Protein AF-A0A6L4Z533-F1 (afdb_monomer)

Sequence (178 aa):
MTKKLLLFIVCVSVFSCGQNTPPQPQMTILSLPTASPTPEINPSTTTKENLVAEINDNLTPKDTMQAFCQADFNGVRTSLDTYQEVIPYVTWDVAVEADAHIVSDFKIVNSMQTEEDANVAVVYTKVGKLFEGKIEDIGATSDIVTYKLVKEAGRWKIYYPQPPAYISLNAAKKLVKK

Foldseek 3Di:
DDDDDDDDDDDDDDDDDDDDDDDDDDDDDDDDDDDDDDDDDDDDPPDPPDPLDPPPLDDDLVRLVVQLLVCLQLVQLQDPVSVVSNVLAAPDDRDHDPKAFAFPDKDFDDWDDDPFKIKIKMKTFTQFMQDPLDTGGPHTDIDIDIWMWGQDPSHIHTYDDPDGRYYHPVNSVVSSVD

Structure (mmCIF, N/CA/C/O backbone):
data_AF-A0A6L4Z533-F1
#
_entry.id   AF-A0A6L4Z533-F1
#
loop_
_atom_site.group_PDB
_atom_site.id
_atom_site.type_symbol
_atom_site.label_atom_id
_atom_site.label_alt_id
_atom_site.label_comp_id
_atom_site.label_asym_id
_atom_site.label_entity_id
_atom_site.label_seq_id
_atom_site.pdbx_PDB_ins_code
_atom_site.Cartn_x
_atom_site.Cartn_y
_atom_site.Cartn_z
_atom_site.occupancy
_atom_site.B_iso_or_equiv
_atom_site.auth_seq_id
_atom_site.auth_comp_id
_atom_site.auth_asym_id
_atom_site.auth_atom_id
_atom_site.pdbx_PDB_model_num
ATOM 1 N N . MET A 1 1 ? -16.468 42.754 -1.813 1.00 45.94 1 MET A N 1
ATOM 2 C CA . MET A 1 1 ? -17.683 42.579 -2.637 1.00 45.94 1 MET A CA 1
ATOM 3 C C . MET A 1 1 ? -18.522 41.474 -2.028 1.00 45.94 1 MET A C 1
ATOM 5 O O . MET A 1 1 ? -18.103 40.329 -1.979 1.00 45.94 1 MET A O 1
ATOM 9 N N . THR A 1 2 ? -19.654 41.868 -1.466 1.00 43.62 2 THR A N 1
ATOM 10 C CA . THR A 1 2 ? -20.589 41.076 -0.668 1.00 43.62 2 THR A CA 1
ATOM 11 C C . THR A 1 2 ? -21.708 40.561 -1.567 1.00 43.62 2 THR A C 1
ATOM 13 O O . THR A 1 2 ? -22.373 41.376 -2.197 1.00 43.62 2 THR A O 1
ATOM 16 N N . LYS A 1 3 ? -21.986 39.253 -1.572 1.00 46.66 3 LYS A N 1
ATOM 17 C CA . LYS A 1 3 ? -23.320 38.724 -1.901 1.00 46.66 3 LYS A CA 1
ATOM 18 C C . LYS A 1 3 ? -23.641 37.533 -0.997 1.00 46.66 3 LYS A C 1
ATOM 20 O O . LYS A 1 3 ? -23.179 36.421 -1.212 1.00 46.66 3 LYS A O 1
ATOM 25 N N . LYS A 1 4 ? -24.433 37.828 0.038 1.00 47.88 4 LYS A N 1
ATOM 26 C CA . LYS A 1 4 ? -25.328 36.890 0.724 1.00 47.88 4 LYS A CA 1
ATOM 27 C C . LYS A 1 4 ? -26.427 36.477 -0.258 1.00 47.88 4 LYS A C 1
ATOM 29 O O . LYS A 1 4 ? -26.956 37.350 -0.944 1.00 47.88 4 LYS A O 1
ATOM 34 N N . LEU A 1 5 ? -26.838 35.212 -0.237 1.00 49.75 5 LEU A N 1
ATOM 35 C CA . LEU A 1 5 ? -28.180 34.826 -0.667 1.00 49.75 5 LEU A CA 1
ATOM 36 C C . LEU A 1 5 ? -28.770 33.835 0.345 1.00 49.75 5 LEU A C 1
ATOM 38 O O . LEU A 1 5 ? -28.262 32.735 0.536 1.00 49.75 5 LEU A O 1
ATOM 42 N N . LEU A 1 6 ? -29.801 34.324 1.032 1.00 46.84 6 LEU A N 1
ATOM 43 C CA . LEU A 1 6 ? -30.788 33.614 1.847 1.00 46.84 6 LEU A CA 1
ATOM 44 C C . LEU A 1 6 ? -31.759 32.864 0.898 1.00 46.84 6 LEU A C 1
ATOM 46 O O . LEU A 1 6 ? -32.079 33.406 -0.154 1.00 46.84 6 LEU A O 1
ATOM 50 N N . LEU A 1 7 ? -32.095 31.586 1.127 1.00 47.16 7 LEU A N 1
ATOM 51 C CA . LEU A 1 7 ? -33.162 31.051 2.008 1.00 47.16 7 LEU A CA 1
ATOM 52 C C . LEU A 1 7 ? -34.470 30.774 1.240 1.00 47.16 7 LEU A C 1
ATOM 54 O O . LEU A 1 7 ? -34.974 31.701 0.635 1.00 47.16 7 LEU A O 1
ATOM 58 N N . PHE A 1 8 ? -35.008 29.546 1.335 1.00 43.59 8 PHE A N 1
ATOM 59 C CA . PHE A 1 8 ? -36.436 29.122 1.338 1.00 43.59 8 PHE A CA 1
ATOM 60 C C . PHE A 1 8 ? -36.427 27.598 1.627 1.00 43.59 8 PHE A C 1
ATOM 62 O O . PHE A 1 8 ? -35.831 26.852 0.860 1.00 43.59 8 PHE A O 1
ATOM 69 N N . ILE A 1 9 ? -36.702 27.089 2.837 1.00 47.56 9 ILE A N 1
ATOM 70 C CA . ILE A 1 9 ? -37.986 26.784 3.520 1.00 47.56 9 ILE A CA 1
ATOM 71 C C . ILE A 1 9 ? -39.045 26.072 2.643 1.00 47.56 9 ILE A C 1
ATOM 73 O O . ILE A 1 9 ? -39.549 26.674 1.703 1.00 47.56 9 ILE A O 1
ATOM 77 N N . VAL A 1 10 ? -39.432 24.838 3.022 1.00 35.88 10 VAL A N 1
ATOM 78 C CA . VAL A 1 10 ? -40.778 24.393 3.499 1.00 35.88 10 VAL A CA 1
ATOM 79 C C . VAL A 1 10 ? -41.012 22.884 3.248 1.00 35.88 10 VAL A C 1
ATOM 81 O O . VAL A 1 10 ? -40.840 22.395 2.141 1.00 35.88 10 VAL A O 1
ATOM 84 N N . CYS A 1 11 ? -41.423 22.216 4.340 1.00 42.03 11 CYS A N 1
ATOM 85 C CA . CYS A 1 11 ? -42.233 21.000 4.568 1.00 42.03 11 CYS A CA 1
ATOM 86 C C . CYS A 1 11 ? -42.587 20.038 3.418 1.00 42.03 11 CYS A C 1
ATOM 88 O O . CYS A 1 11 ? -43.021 20.490 2.373 1.00 42.03 11 CYS A O 1
ATOM 90 N N . VAL A 1 12 ? -42.661 18.728 3.725 1.00 46.00 12 VAL A N 1
ATOM 91 C CA . VAL A 1 12 ? -43.930 17.996 4.001 1.00 46.00 12 VAL A CA 1
ATOM 92 C C . VAL A 1 12 ? -43.637 16.726 4.820 1.00 46.00 12 VAL A C 1
ATOM 94 O O . VAL A 1 12 ? -42.736 15.951 4.515 1.00 46.00 12 VAL A O 1
ATOM 97 N N . SER A 1 13 ? -44.424 16.545 5.877 1.00 51.19 13 SER A N 1
ATOM 98 C CA . SER A 1 13 ? -44.492 15.409 6.797 1.00 51.19 13 SER A CA 1
ATOM 99 C C . SER A 1 13 ? -45.223 14.212 6.182 1.00 51.19 13 SER A C 1
ATOM 101 O O . SER A 1 13 ? -46.260 14.421 5.559 1.00 51.19 13 SER A O 1
ATOM 103 N N . VAL A 1 14 ? -44.836 12.972 6.506 1.00 52.84 14 VAL A N 1
ATOM 104 C CA . VAL A 1 14 ? -45.830 11.890 6.632 1.00 52.84 14 VAL A CA 1
ATOM 105 C C . VAL A 1 14 ? -45.441 10.907 7.735 1.00 52.84 14 VAL A C 1
ATOM 107 O O . VAL A 1 14 ? -44.428 10.217 7.669 1.00 52.84 14 VAL A O 1
ATOM 110 N N . PHE A 1 15 ? -46.289 10.880 8.760 1.00 43.59 15 PHE A N 1
ATOM 111 C CA . PHE A 1 15 ? -46.469 9.786 9.705 1.00 43.59 15 PHE A CA 1
ATOM 112 C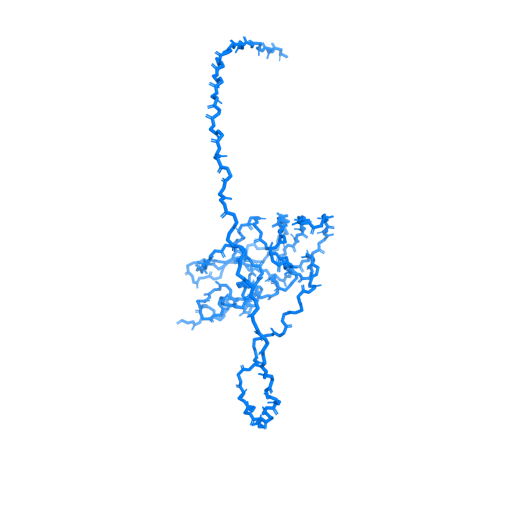 C . PHE A 1 15 ? -46.764 8.487 8.944 1.00 43.59 15 PHE A C 1
ATOM 114 O O . PHE A 1 15 ? -47.627 8.487 8.069 1.00 43.59 15 PHE A O 1
ATOM 121 N N . SER A 1 16 ? -46.158 7.371 9.349 1.00 46.88 16 SER A N 1
ATOM 122 C CA . SER A 1 16 ? -46.744 6.057 9.089 1.00 46.88 16 SER A CA 1
ATOM 123 C C . SER A 1 16 ? -46.848 5.280 10.394 1.00 46.88 16 SER A C 1
ATOM 125 O O . SER A 1 16 ? -45.867 5.081 11.110 1.00 46.88 16 SER A O 1
ATOM 127 N N . CYS A 1 17 ? -48.088 4.930 10.721 1.00 39.47 17 CYS A N 1
ATOM 128 C CA . CYS A 1 17 ? -48.479 4.136 11.870 1.00 39.47 17 CYS A CA 1
ATOM 129 C C . CYS A 1 17 ? -48.113 2.662 11.664 1.00 39.47 17 CYS A C 1
ATOM 131 O O . CYS A 1 17 ? -48.399 2.094 10.618 1.00 39.47 17 CYS A O 1
ATOM 133 N N . GLY A 1 18 ? -47.575 2.061 12.725 1.00 43.50 18 GLY A N 1
ATOM 134 C CA . GLY A 1 18 ? -48.072 0.829 13.338 1.00 43.50 18 GLY A CA 1
ATOM 135 C C . GLY A 1 18 ? -48.238 -0.423 12.480 1.00 43.50 18 GLY A C 1
ATOM 136 O O . GLY A 1 18 ? -49.183 -0.526 11.708 1.00 43.50 18 GLY A O 1
ATOM 137 N N . GLN A 1 19 ? -47.478 -1.463 12.829 1.00 49.28 19 GLN A N 1
ATOM 138 C CA . GLN A 1 19 ? -48.034 -2.813 12.925 1.00 49.28 19 GLN A CA 1
ATOM 139 C C . GLN A 1 19 ? -47.559 -3.479 14.222 1.00 49.28 19 GLN A C 1
ATOM 141 O O . GLN A 1 19 ? -46.388 -3.800 14.397 1.00 49.28 19 GLN A O 1
ATOM 146 N N . ASN A 1 20 ? -48.510 -3.634 15.145 1.00 51.41 20 ASN A N 1
ATOM 147 C CA . ASN A 1 20 ? -48.422 -4.507 16.307 1.00 51.41 20 ASN A CA 1
ATOM 148 C C . ASN A 1 20 ? -48.426 -5.960 15.820 1.00 51.41 20 ASN A C 1
ATOM 150 O O . ASN A 1 20 ? -49.433 -6.425 15.287 1.00 51.41 20 ASN A O 1
ATOM 154 N N . THR A 1 21 ? -47.331 -6.685 16.018 1.00 64.94 21 THR A N 1
ATOM 155 C CA . THR A 1 21 ? -47.308 -8.144 15.875 1.00 64.94 21 THR A CA 1
ATOM 156 C C . THR A 1 21 ? -47.854 -8.813 17.143 1.00 64.94 21 THR A C 1
ATOM 158 O O . THR A 1 21 ? -47.431 -8.449 18.243 1.00 64.94 21 THR A O 1
ATOM 161 N N . PRO A 1 22 ? -48.772 -9.789 17.028 1.00 67.81 22 PRO A N 1
ATOM 162 C CA . PRO A 1 22 ? -49.276 -10.552 18.167 1.00 67.81 22 PRO A CA 1
ATOM 163 C C . PRO A 1 22 ? -48.202 -11.508 18.726 1.00 67.81 22 PRO A C 1
ATOM 165 O O . PRO A 1 22 ? -47.407 -12.050 17.953 1.00 67.81 22 PRO A O 1
ATOM 168 N N . PRO A 1 23 ? -48.169 -11.757 20.049 1.00 65.31 23 PRO A N 1
ATOM 169 C CA . PRO A 1 23 ? -47.245 -12.716 20.648 1.00 65.31 23 PRO A CA 1
ATOM 170 C C . PRO A 1 23 ? -47.617 -14.155 20.258 1.00 65.31 23 PRO A C 1
ATOM 172 O O . PRO A 1 23 ? -48.766 -14.575 20.401 1.00 65.31 23 PRO A O 1
ATOM 175 N N . GLN A 1 24 ? -46.634 -14.919 19.774 1.00 66.69 24 GLN A N 1
ATOM 176 C CA . GLN A 1 24 ? -46.783 -16.353 19.527 1.00 66.69 24 GLN A CA 1
ATOM 177 C C . GLN A 1 24 ? -46.848 -17.146 20.846 1.00 66.69 24 GLN A C 1
ATOM 179 O O . GLN A 1 24 ? -46.131 -16.819 21.795 1.00 66.69 24 GLN A O 1
ATOM 184 N N . PRO A 1 25 ? -47.657 -18.219 20.910 1.00 67.56 25 PRO A N 1
ATOM 185 C CA . PRO A 1 25 ? -47.695 -19.119 22.055 1.00 67.56 25 PRO A CA 1
ATOM 186 C C . PRO A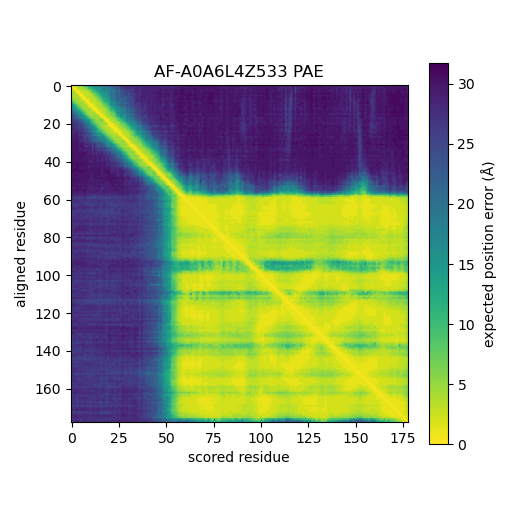 1 25 ? -46.407 -19.949 22.154 1.00 67.56 25 PRO A C 1
ATOM 188 O O . PRO A 1 25 ? -45.995 -20.612 21.203 1.00 67.56 25 PRO A O 1
ATOM 191 N N . GLN A 1 26 ? -45.791 -19.930 23.336 1.00 57.50 26 GLN A N 1
ATOM 192 C CA . GLN A 1 26 ? -44.684 -20.810 23.698 1.00 57.50 26 GLN A CA 1
ATOM 193 C C . GLN A 1 26 ? -45.213 -22.234 23.903 1.00 57.50 26 GLN A C 1
ATOM 195 O O . GLN A 1 26 ? -46.036 -22.471 24.787 1.00 57.50 26 GLN A O 1
ATOM 200 N N . MET A 1 27 ? -44.729 -23.188 23.106 1.00 61.81 27 MET A N 1
ATOM 201 C CA . MET A 1 27 ? -44.886 -24.608 23.409 1.00 61.81 27 MET A CA 1
ATOM 202 C C . MET A 1 27 ? -43.689 -25.084 24.228 1.00 61.81 27 MET A C 1
ATOM 204 O O . MET A 1 27 ? -42.590 -25.285 23.717 1.00 61.81 27 MET A O 1
ATOM 208 N N . THR A 1 28 ? -43.936 -25.254 25.522 1.00 52.97 28 THR A N 1
ATOM 209 C CA . THR A 1 28 ? -43.086 -25.983 26.459 1.00 52.97 28 THR A CA 1
ATOM 210 C C . THR A 1 28 ? -43.073 -27.460 26.071 1.00 52.97 28 THR A C 1
ATOM 212 O O . THR A 1 28 ? -44.112 -28.115 26.129 1.00 52.97 28 THR A O 1
ATOM 215 N N . ILE A 1 29 ? -41.907 -28.002 25.718 1.00 62.41 29 ILE A N 1
ATOM 216 C CA . ILE A 1 29 ? -41.692 -29.452 25.654 1.00 62.41 29 ILE A CA 1
ATOM 217 C C . ILE A 1 29 ? -40.714 -29.818 26.769 1.00 62.41 29 ILE A C 1
ATOM 219 O O . ILE A 1 29 ? -39.579 -29.345 26.809 1.00 62.41 29 ILE A O 1
ATOM 223 N N . LEU A 1 30 ? -41.206 -30.625 27.707 1.00 47.06 30 LEU A N 1
ATOM 224 C CA . LEU A 1 30 ? -40.462 -31.184 28.828 1.00 47.06 30 LEU A CA 1
ATOM 225 C C . LEU A 1 30 ? -39.643 -32.404 28.358 1.00 47.06 30 LEU A C 1
ATOM 227 O O . LEU A 1 30 ? -40.213 -33.361 27.849 1.00 47.06 30 LEU A O 1
ATOM 231 N N . SER A 1 31 ? -38.331 -32.335 28.608 1.00 45.66 31 SER A N 1
ATOM 232 C CA . SER A 1 31 ? -37.439 -33.388 29.140 1.00 45.66 31 SER A CA 1
ATOM 233 C C . SER A 1 31 ? -37.282 -34.747 28.427 1.00 45.66 31 SER A C 1
ATOM 235 O O . SER A 1 31 ? -38.229 -35.510 28.310 1.00 45.66 31 SER A O 1
ATOM 237 N N . LEU A 1 32 ? -36.024 -35.159 28.195 1.00 46.59 32 LEU A N 1
ATOM 238 C CA . LEU A 1 32 ? -35.341 -36.209 28.985 1.00 46.59 32 LEU A CA 1
ATOM 239 C C . LEU A 1 32 ? -33.815 -36.223 28.688 1.00 46.59 32 LEU A C 1
ATOM 241 O O . LEU A 1 32 ? -33.411 -35.817 27.599 1.00 46.59 32 LEU A O 1
ATOM 245 N N . PRO A 1 33 ? -32.959 -36.664 29.633 1.00 59.72 33 PRO A N 1
ATOM 246 C CA . PRO A 1 33 ? -31.507 -36.717 29.467 1.00 59.72 33 PRO A CA 1
ATOM 247 C C . PRO A 1 33 ? -31.087 -38.030 28.789 1.00 59.72 33 PRO A C 1
ATOM 249 O O . PRO A 1 33 ? -31.853 -38.994 28.826 1.00 59.72 33 PRO A O 1
ATOM 252 N N . THR A 1 34 ? -29.855 -38.106 28.264 1.00 43.47 34 THR A N 1
ATOM 253 C CA . THR A 1 34 ? -28.866 -39.182 28.539 1.00 43.47 34 THR A CA 1
ATOM 254 C C . THR A 1 34 ? -27.809 -39.315 27.427 1.00 43.47 34 THR A C 1
ATOM 256 O O . THR A 1 34 ? -28.126 -39.279 26.243 1.00 43.47 34 THR A O 1
ATOM 259 N N . ALA A 1 35 ? -26.577 -39.570 27.888 1.00 48.97 35 ALA A N 1
ATOM 260 C CA . ALA A 1 35 ? -25.403 -40.142 27.217 1.00 48.97 35 ALA A CA 1
ATOM 261 C C . ALA A 1 35 ? -24.437 -39.206 26.465 1.00 48.97 35 ALA A C 1
ATOM 263 O O . ALA A 1 35 ? -24.506 -39.034 25.252 1.00 48.97 35 ALA A O 1
ATOM 264 N N . SER A 1 36 ? -23.412 -38.758 27.202 1.00 51.41 36 SER A N 1
ATOM 265 C CA . SER A 1 36 ? -22.038 -38.690 26.683 1.00 51.41 36 SER A CA 1
ATOM 266 C C . SER A 1 36 ? -21.507 -40.095 26.384 1.00 51.41 36 SER A C 1
ATOM 268 O O . SER A 1 36 ? -21.678 -40.997 27.209 1.00 51.41 36 SER A O 1
ATOM 270 N N . PRO A 1 37 ? -20.737 -40.239 25.298 1.00 57.16 37 PRO A N 1
ATOM 271 C CA . PRO A 1 37 ? -19.490 -40.989 25.363 1.00 57.16 37 PRO A CA 1
ATOM 272 C C . PRO A 1 37 ? -18.298 -40.168 24.837 1.00 57.16 37 PRO A C 1
ATOM 274 O O . PRO A 1 37 ? -18.316 -39.645 23.731 1.00 57.16 37 PRO A O 1
ATOM 277 N N . THR A 1 38 ? -17.301 -40.066 25.719 1.00 58.09 38 THR A N 1
ATOM 278 C CA . THR A 1 38 ? -15.834 -40.142 25.560 1.00 58.09 38 THR A CA 1
ATOM 279 C C . THR A 1 38 ? -15.139 -39.602 24.289 1.00 58.09 38 THR A C 1
ATOM 281 O O . THR A 1 38 ? -15.515 -39.955 23.176 1.00 58.09 38 THR A O 1
ATOM 284 N N . PRO A 1 39 ? -14.028 -38.845 24.447 1.00 49.84 39 PRO A N 1
ATOM 285 C CA . PRO A 1 39 ? -13.221 -38.328 23.344 1.00 49.84 39 PRO A CA 1
ATOM 286 C C . PRO A 1 39 ? -12.421 -39.439 22.655 1.00 49.84 39 PRO A C 1
ATOM 288 O O . PRO A 1 39 ? -11.623 -40.134 23.287 1.00 49.84 39 PRO A O 1
ATOM 291 N N . GLU A 1 40 ? -12.590 -39.562 21.343 1.00 47.16 40 GLU A N 1
ATOM 292 C CA . GLU A 1 40 ? -11.714 -40.361 20.494 1.00 47.16 40 GLU A CA 1
ATOM 293 C C . GLU A 1 40 ? -10.515 -39.500 20.074 1.00 47.16 40 GLU A C 1
ATOM 295 O O . GLU A 1 40 ? -10.620 -38.564 19.283 1.00 47.16 40 GLU A O 1
ATOM 300 N N . ILE A 1 41 ? -9.363 -39.797 20.673 1.00 55.84 41 ILE A N 1
ATOM 301 C CA . ILE A 1 41 ? -8.059 -39.291 20.254 1.00 55.84 41 ILE A CA 1
ATOM 302 C C . ILE A 1 41 ? -7.666 -40.103 19.023 1.00 55.84 41 ILE A C 1
ATOM 304 O O . ILE A 1 41 ? -7.390 -41.294 19.155 1.00 55.84 41 ILE A O 1
ATOM 308 N N . ASN A 1 42 ? -7.592 -39.468 17.853 1.00 48.88 42 ASN A N 1
ATOM 309 C CA . ASN A 1 42 ? -6.869 -40.027 16.715 1.00 48.88 42 ASN A CA 1
ATOM 310 C C . ASN A 1 42 ? -5.711 -39.109 16.285 1.00 48.88 42 ASN A C 1
ATOM 312 O O . ASN A 1 42 ? -5.846 -37.882 16.307 1.00 48.88 42 ASN A O 1
ATOM 316 N N . PRO A 1 43 ? -4.546 -39.697 15.958 1.00 49.00 43 PRO A N 1
ATOM 317 C CA . PRO A 1 43 ? -3.280 -38.994 15.856 1.00 49.00 43 PRO A CA 1
ATOM 318 C C . PRO A 1 43 ? -3.089 -38.298 14.504 1.00 49.00 43 PRO A C 1
ATOM 320 O O . PRO A 1 43 ? -3.314 -38.873 13.445 1.00 49.00 43 PRO A O 1
ATOM 323 N N . SER A 1 44 ? -2.560 -37.078 14.586 1.00 44.66 44 SER A N 1
ATOM 324 C CA . SER A 1 44 ? -1.520 -36.520 13.716 1.00 44.66 44 SER A CA 1
ATOM 325 C C . SER A 1 44 ? -1.599 -36.883 12.226 1.00 44.66 44 SER A C 1
ATOM 327 O O . SER A 1 44 ? -0.964 -37.825 11.753 1.00 44.66 44 SER A O 1
ATOM 329 N N . THR A 1 45 ? -2.294 -36.049 11.455 1.00 38.84 45 THR A N 1
ATOM 330 C CA . THR A 1 45 ? -1.953 -35.836 10.044 1.00 38.84 45 THR A CA 1
ATOM 331 C C . THR A 1 45 ? -1.353 -34.440 9.930 1.00 38.84 45 THR A C 1
ATOM 333 O O . THR A 1 45 ? -2.050 -33.453 9.713 1.00 38.84 45 THR A O 1
ATOM 336 N N . THR A 1 46 ? -0.040 -34.343 10.155 1.00 47.31 46 THR A N 1
ATOM 337 C CA . THR A 1 46 ? 0.752 -33.147 9.845 1.00 47.31 46 THR A CA 1
ATOM 338 C C . THR A 1 46 ? 0.829 -33.009 8.327 1.00 47.31 46 THR A C 1
ATOM 340 O O . THR A 1 46 ? 1.801 -33.419 7.691 1.00 47.31 46 THR A O 1
ATOM 343 N N . THR A 1 47 ? -0.227 -32.455 7.738 1.00 43.88 47 THR A N 1
ATOM 344 C CA . THR A 1 47 ? -0.227 -31.969 6.361 1.00 43.88 47 THR A CA 1
ATOM 345 C C . THR A 1 47 ? 0.519 -30.640 6.340 1.00 43.88 47 THR A C 1
ATOM 347 O O . THR A 1 47 ? 0.168 -29.691 7.039 1.00 43.88 47 THR A O 1
ATOM 350 N N . LYS A 1 48 ? 1.596 -30.588 5.555 1.00 47.97 48 LYS A N 1
ATOM 351 C CA . LYS A 1 48 ? 2.388 -29.388 5.265 1.00 47.97 48 LYS A CA 1
ATOM 352 C C . LYS A 1 48 ? 1.602 -28.412 4.370 1.00 47.97 48 LYS A C 1
ATOM 354 O O . LYS A 1 48 ? 2.006 -28.164 3.244 1.00 47.97 48 LYS A O 1
ATOM 359 N N . GLU A 1 49 ? 0.505 -27.862 4.879 1.00 45.03 49 GLU A N 1
ATOM 360 C CA . GLU A 1 49 ? -0.301 -26.805 4.243 1.00 45.03 49 GLU A CA 1
ATOM 361 C C . GLU A 1 49 ? -0.791 -25.810 5.305 1.00 45.03 49 GLU A C 1
ATOM 363 O O . GLU A 1 49 ? -1.980 -25.583 5.480 1.00 45.03 49 GLU A O 1
ATOM 368 N N . ASN A 1 50 ? 0.134 -25.234 6.073 1.00 43.62 50 ASN A N 1
ATOM 369 C CA . ASN A 1 50 ? -0.200 -24.155 7.006 1.00 43.62 50 ASN A CA 1
ATOM 370 C C . ASN A 1 50 ? 0.874 -23.061 6.970 1.00 43.62 50 ASN A C 1
ATOM 372 O O . ASN A 1 50 ? 1.541 -22.755 7.953 1.00 43.62 50 ASN A O 1
ATOM 376 N N . LEU A 1 51 ? 1.088 -22.531 5.764 1.00 43.75 51 LEU A N 1
ATOM 377 C CA . LEU A 1 51 ? 1.941 -21.372 5.485 1.00 43.75 51 LEU A CA 1
ATOM 378 C C . LEU A 1 51 ? 1.114 -20.160 5.034 1.00 43.75 51 LEU A C 1
ATOM 380 O O . LEU A 1 51 ? 1.645 -19.242 4.419 1.00 43.75 51 LEU A O 1
ATOM 384 N N . VAL A 1 52 ? -0.180 -20.136 5.354 1.00 47.28 52 VAL A N 1
ATOM 385 C CA . VAL A 1 52 ? -0.940 -18.886 5.380 1.00 47.28 52 VAL A CA 1
ATOM 386 C C . VAL A 1 52 ? -0.898 -18.445 6.830 1.00 47.28 52 VAL A C 1
ATOM 388 O O . VAL A 1 52 ? -1.395 -19.154 7.699 1.00 47.28 52 VAL A O 1
ATOM 391 N N . ALA A 1 53 ? -0.157 -17.365 7.071 1.00 47.97 53 ALA A N 1
ATOM 392 C CA . ALA A 1 53 ? 0.195 -16.839 8.377 1.00 47.97 53 ALA A CA 1
ATOM 393 C C . ALA A 1 53 ? -0.931 -17.008 9.405 1.00 47.97 53 ALA A C 1
ATOM 395 O O . ALA A 1 53 ? -2.091 -16.716 9.126 1.00 47.97 53 ALA A O 1
ATOM 396 N N . GLU A 1 54 ? -0.563 -17.429 10.609 1.00 49.16 54 GLU A N 1
ATOM 397 C CA . GLU A 1 54 ? -1.331 -17.181 11.821 1.00 49.16 54 GLU A CA 1
ATOM 398 C C . GLU A 1 54 ? -1.465 -15.651 11.933 1.00 49.16 54 GLU A C 1
ATOM 400 O O . GLU A 1 54 ? -0.597 -14.959 12.467 1.00 49.16 54 GLU A O 1
ATOM 405 N N . ILE A 1 55 ? -2.466 -15.085 11.250 1.00 58.22 55 ILE A N 1
ATOM 406 C CA . ILE A 1 55 ? -2.731 -13.652 11.256 1.00 58.22 55 ILE A CA 1
ATOM 407 C C . ILE A 1 55 ? -3.127 -13.370 12.691 1.00 58.22 55 ILE A C 1
ATOM 409 O O . ILE A 1 55 ? -4.220 -13.739 13.104 1.00 58.22 55 ILE A O 1
ATOM 413 N N . ASN A 1 56 ? -2.209 -12.787 13.460 1.00 58.44 56 ASN A N 1
ATOM 414 C CA . ASN A 1 56 ? -2.486 -12.309 14.804 1.00 58.44 56 ASN A CA 1
ATOM 415 C C . ASN A 1 56 ? -3.803 -11.527 14.756 1.00 58.44 56 ASN A C 1
ATOM 417 O O . ASN A 1 56 ? -3.834 -10.410 14.242 1.00 58.44 56 ASN A O 1
ATOM 421 N N . ASP A 1 57 ? -4.879 -12.087 15.312 1.00 65.94 57 ASP A N 1
ATOM 422 C CA . ASP A 1 57 ? -6.221 -11.484 15.299 1.00 65.94 57 ASP A CA 1
ATOM 423 C C . ASP A 1 57 ? -6.282 -10.142 16.067 1.00 65.94 57 ASP A C 1
ATOM 425 O O . ASP A 1 57 ? -7.322 -9.496 16.144 1.00 65.94 57 ASP A O 1
ATOM 429 N N . ASN A 1 58 ? -5.141 -9.692 16.597 1.00 80.19 58 ASN A N 1
ATOM 430 C CA . ASN A 1 58 ? -4.953 -8.498 17.406 1.00 80.19 58 ASN A CA 1
ATOM 431 C C . ASN A 1 58 ? -3.984 -7.477 16.782 1.00 80.19 58 ASN A C 1
ATOM 433 O O . ASN A 1 58 ? -3.333 -6.734 17.518 1.00 80.19 58 ASN A O 1
ATOM 437 N N . LEU A 1 59 ? -3.843 -7.421 15.451 1.00 90.38 59 LEU A N 1
ATOM 438 C CA . LEU A 1 59 ? -3.085 -6.327 14.829 1.00 90.38 59 LEU A CA 1
ATOM 439 C C . LEU A 1 59 ? -3.693 -4.971 15.202 1.00 90.38 59 LEU A C 1
ATOM 441 O O . LEU A 1 59 ? -4.910 -4.816 15.267 1.00 90.38 59 LEU A O 1
ATOM 445 N N . THR A 1 60 ? -2.851 -3.961 15.420 1.00 94.81 60 THR A N 1
ATOM 446 C CA . THR A 1 60 ? -3.323 -2.574 15.522 1.00 94.81 60 THR A CA 1
ATOM 447 C C . THR A 1 60 ? -3.629 -2.015 14.121 1.00 94.81 60 THR A C 1
ATOM 449 O O . THR A 1 60 ? -3.169 -2.582 13.121 1.00 94.81 60 THR A O 1
ATOM 452 N N . PRO A 1 61 ? -4.351 -0.882 13.985 1.00 96.25 61 PRO A N 1
ATOM 453 C CA . PRO A 1 61 ? -4.517 -0.211 12.691 1.00 96.25 61 PRO A CA 1
ATOM 454 C C . PRO A 1 61 ? -3.181 0.086 12.002 1.00 96.25 61 PRO A C 1
ATOM 456 O O . PRO A 1 61 ? -3.036 -0.087 10.792 1.00 96.25 61 PRO A O 1
ATOM 459 N N . LYS A 1 62 ? -2.178 0.494 12.789 1.00 96.38 62 LYS A N 1
ATOM 460 C CA . LYS A 1 62 ? -0.828 0.767 12.300 1.00 96.38 62 LYS A CA 1
ATOM 461 C C . LYS A 1 62 ? -0.164 -0.498 11.759 1.00 96.38 62 LYS A C 1
ATOM 463 O O . LYS A 1 62 ? 0.385 -0.455 10.664 1.00 96.38 62 LYS A O 1
ATOM 468 N N . ASP A 1 63 ? -0.229 -1.607 12.491 1.00 96.00 63 ASP A N 1
ATOM 469 C CA . ASP A 1 63 ? 0.405 -2.862 12.065 1.00 96.00 63 ASP A CA 1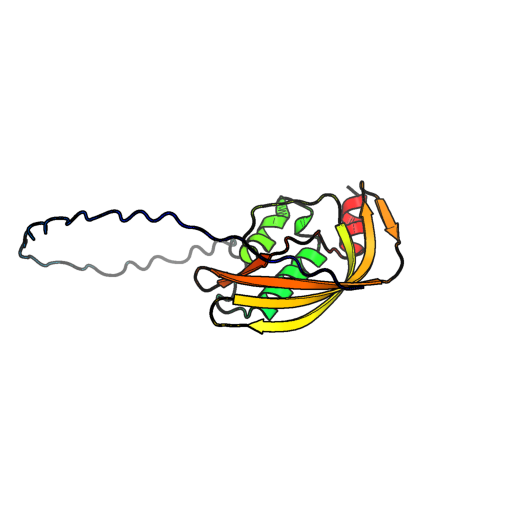
ATOM 470 C C . ASP A 1 63 ? -0.290 -3.453 10.836 1.00 96.00 63 ASP A C 1
ATOM 472 O O . ASP A 1 63 ? 0.372 -3.932 9.919 1.00 96.00 63 ASP A O 1
ATOM 476 N N . THR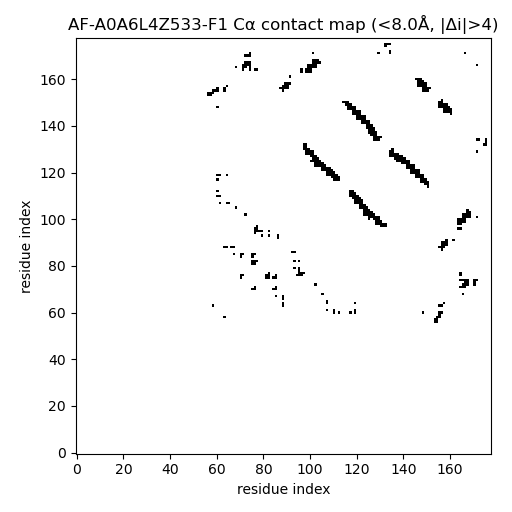 A 1 64 ? -1.618 -3.333 10.773 1.00 96.31 64 THR A N 1
ATOM 477 C CA . THR A 1 64 ? -2.425 -3.710 9.603 1.00 96.31 64 THR A CA 1
ATOM 478 C C . THR A 1 64 ? -1.981 -2.932 8.367 1.00 96.31 64 THR A C 1
ATOM 480 O O . THR A 1 64 ? -1.689 -3.520 7.327 1.00 96.31 64 THR A O 1
ATOM 483 N N . MET A 1 65 ? -1.863 -1.605 8.485 1.00 97.44 65 MET A N 1
ATOM 484 C CA . MET A 1 65 ? -1.387 -0.764 7.387 1.00 97.44 65 MET A CA 1
ATOM 485 C C . MET A 1 65 ? 0.065 -1.079 7.006 1.00 97.44 65 MET A C 1
ATOM 487 O O . MET A 1 65 ? 0.403 -1.082 5.824 1.00 97.44 65 MET A O 1
ATOM 491 N N . GLN A 1 66 ? 0.926 -1.372 7.985 1.00 97.69 66 GLN A N 1
ATOM 492 C CA . GLN A 1 66 ? 2.323 -1.736 7.738 1.00 97.69 66 GLN A CA 1
ATOM 493 C C . GLN A 1 66 ? 2.412 -3.034 6.933 1.00 97.69 66 GLN A C 1
ATOM 495 O O . GLN A 1 66 ? 3.158 -3.089 5.956 1.00 97.69 66 GLN A O 1
ATOM 500 N N . ALA A 1 67 ? 1.640 -4.052 7.320 1.00 96.88 67 ALA A N 1
ATOM 501 C CA . ALA A 1 67 ? 1.584 -5.331 6.625 1.00 96.88 67 ALA A CA 1
ATOM 502 C C . ALA A 1 67 ? 1.059 -5.169 5.192 1.00 96.88 67 ALA A C 1
ATOM 504 O O . ALA A 1 67 ? 1.687 -5.661 4.254 1.00 96.88 67 ALA A O 1
ATOM 505 N N . PHE A 1 68 ? -0.020 -4.401 5.008 1.00 96.81 68 PHE A N 1
ATOM 506 C CA . PHE A 1 68 ? -0.553 -4.080 3.685 1.00 96.81 68 PHE A CA 1
ATOM 507 C C . PHE A 1 68 ? 0.481 -3.372 2.800 1.00 96.81 68 PHE A C 1
ATOM 509 O O . PHE A 1 68 ? 0.761 -3.832 1.696 1.00 96.81 68 PHE A O 1
ATOM 516 N N . CYS A 1 69 ? 1.087 -2.284 3.288 1.00 97.25 69 CYS A N 1
ATOM 517 C CA . CYS A 1 69 ? 2.069 -1.522 2.514 1.00 97.25 69 CYS A CA 1
ATOM 518 C C . CYS A 1 69 ? 3.294 -2.371 2.169 1.00 97.25 69 CYS A C 1
ATOM 520 O O . CYS A 1 69 ? 3.840 -2.248 1.079 1.00 97.25 69 CYS A O 1
ATOM 522 N N . GLN A 1 70 ? 3.719 -3.253 3.076 1.00 97.88 70 GLN A N 1
ATOM 523 C CA . GLN A 1 70 ? 4.840 -4.151 2.830 1.00 97.88 70 GLN A CA 1
ATOM 524 C C . GLN A 1 70 ? 4.523 -5.184 1.743 1.00 97.88 70 GLN A C 1
ATOM 526 O O . GLN A 1 70 ? 5.377 -5.450 0.895 1.00 97.88 70 GLN A O 1
ATOM 531 N N . ALA A 1 71 ? 3.317 -5.758 1.759 1.00 96.31 71 ALA A N 1
ATOM 532 C CA . ALA A 1 71 ? 2.855 -6.667 0.716 1.00 96.31 71 ALA A CA 1
ATOM 533 C C . ALA A 1 71 ? 2.765 -5.942 -0.638 1.00 96.31 71 ALA A C 1
ATOM 535 O O . ALA A 1 71 ? 3.318 -6.413 -1.635 1.00 96.31 71 ALA A O 1
ATOM 536 N N . ASP A 1 72 ? 2.162 -4.753 -0.669 1.00 95.56 72 ASP A N 1
ATOM 537 C CA . ASP A 1 72 ? 2.046 -3.954 -1.891 1.00 95.56 72 ASP A CA 1
ATOM 538 C C . ASP A 1 72 ? 3.425 -3.562 -2.448 1.00 95.56 72 ASP A C 1
ATOM 540 O O . ASP A 1 72 ? 3.714 -3.804 -3.618 1.00 95.56 72 ASP A O 1
ATOM 544 N N . PHE A 1 73 ? 4.352 -3.128 -1.586 1.00 97.25 73 PHE A N 1
ATOM 545 C CA . PHE A 1 73 ? 5.743 -2.817 -1.944 1.00 97.25 73 PHE A CA 1
ATOM 546 C C . PHE A 1 73 ? 6.477 -3.995 -2.605 1.00 97.25 73 PHE A C 1
ATOM 548 O O . PHE A 1 73 ? 7.332 -3.813 -3.484 1.00 97.25 73 PHE A O 1
ATOM 555 N N . ASN A 1 74 ? 6.125 -5.221 -2.216 1.00 96.56 74 ASN A N 1
ATOM 556 C CA . ASN A 1 74 ? 6.665 -6.451 -2.790 1.00 96.56 74 ASN A CA 1
ATOM 557 C C . ASN A 1 74 ? 6.007 -6.842 -4.128 1.00 96.56 74 ASN A C 1
ATOM 559 O O . ASN A 1 74 ? 6.458 -7.793 -4.769 1.00 96.56 74 ASN A O 1
ATOM 563 N N . GLY A 1 75 ? 5.004 -6.088 -4.582 1.00 94.31 75 GLY A N 1
ATOM 564 C CA . GLY A 1 75 ? 4.288 -6.293 -5.839 1.00 94.31 75 GLY A CA 1
ATOM 565 C C . GLY A 1 75 ? 3.120 -7.269 -5.739 1.00 94.31 75 GLY A C 1
ATOM 566 O O . GLY A 1 75 ? 2.623 -7.716 -6.769 1.00 94.31 75 GLY A O 1
ATOM 567 N N . VAL A 1 76 ? 2.664 -7.610 -4.534 1.00 93.50 76 VAL A N 1
ATOM 568 C CA . VAL A 1 76 ? 1.635 -8.638 -4.307 1.00 93.50 76 VAL A CA 1
ATOM 569 C C . VAL A 1 76 ? 0.320 -8.338 -5.040 1.00 93.50 76 VAL A C 1
ATOM 571 O O . VAL A 1 76 ? -0.318 -9.256 -5.553 1.00 93.50 76 VAL A O 1
ATOM 574 N N . ARG A 1 77 ? -0.061 -7.060 -5.170 1.00 92.38 77 ARG A N 1
ATOM 575 C CA . ARG A 1 77 ? -1.288 -6.631 -5.870 1.00 92.38 77 ARG A CA 1
ATOM 576 C C . ARG A 1 77 ? -1.202 -6.645 -7.401 1.00 92.38 77 ARG A C 1
ATOM 578 O O . ARG A 1 77 ? -2.207 -6.408 -8.063 1.00 92.38 77 ARG A O 1
ATOM 585 N N . THR A 1 78 ? -0.033 -6.941 -7.971 1.00 90.25 78 THR A N 1
ATOM 586 C CA . THR A 1 78 ? 0.197 -6.915 -9.432 1.00 90.25 78 THR A CA 1
ATOM 587 C C . THR A 1 78 ? -0.073 -8.256 -10.126 1.00 90.25 78 THR A C 1
ATOM 589 O O . THR A 1 78 ? 0.064 -8.365 -11.342 1.00 90.25 78 THR A O 1
ATOM 592 N N . SER A 1 79 ? -0.464 -9.292 -9.375 1.00 87.38 79 SER A N 1
ATOM 593 C CA . SER A 1 79 ? -0.828 -10.611 -9.906 1.00 87.38 79 SER A CA 1
ATOM 594 C C . SER A 1 79 ? -2.011 -11.194 -9.141 1.00 87.38 79 SER A C 1
ATOM 596 O O . SER A 1 79 ? -2.065 -11.084 -7.917 1.00 87.38 79 SER A O 1
ATOM 598 N N . LEU A 1 80 ? -2.924 -11.870 -9.848 1.00 87.25 80 LEU A N 1
ATOM 599 C CA . LEU A 1 80 ? -4.040 -12.594 -9.225 1.00 87.25 80 LEU A CA 1
ATOM 600 C C . LEU A 1 80 ? -3.549 -13.690 -8.271 1.00 87.25 80 LEU A C 1
ATOM 602 O O . LEU A 1 80 ? -4.141 -13.883 -7.213 1.00 87.25 80 LEU A O 1
ATOM 606 N N . ASP A 1 81 ? -2.443 -14.354 -8.619 1.00 89.38 81 ASP A N 1
ATOM 607 C CA . ASP A 1 81 ? -1.899 -15.477 -7.847 1.00 89.38 81 ASP A CA 1
ATOM 608 C C . ASP A 1 81 ? -1.436 -15.056 -6.448 1.00 89.38 81 ASP A C 1
ATOM 610 O O . ASP A 1 81 ? -1.582 -15.806 -5.488 1.00 89.38 81 ASP A O 1
ATOM 614 N N . THR A 1 82 ? -0.882 -13.848 -6.326 1.00 90.62 82 THR A N 1
ATOM 615 C CA . THR A 1 82 ? -0.353 -13.325 -5.060 1.00 90.62 82 THR A CA 1
ATOM 616 C C . THR A 1 82 ? -1.362 -12.446 -4.330 1.00 90.62 82 THR A C 1
ATOM 618 O O . THR A 1 82 ? -1.243 -12.269 -3.124 1.00 90.62 82 THR A O 1
ATOM 621 N N . TYR A 1 83 ? -2.396 -11.932 -5.009 1.00 90.00 83 TYR A N 1
ATOM 622 C CA . TYR A 1 83 ? -3.361 -10.992 -4.422 1.00 90.00 83 TYR A CA 1
ATOM 623 C C . TYR A 1 83 ? -4.022 -11.519 -3.138 1.00 90.00 83 TYR A C 1
ATOM 625 O O . TYR A 1 83 ? -4.386 -10.740 -2.259 1.00 90.00 83 TYR A O 1
ATOM 633 N N . GLN A 1 84 ? -4.142 -12.840 -2.990 1.00 91.44 84 GLN A N 1
ATOM 634 C CA . GLN A 1 84 ? -4.693 -13.463 -1.785 1.00 91.44 84 GLN A CA 1
ATOM 635 C C . GLN A 1 84 ? -3.993 -13.017 -0.491 1.00 91.44 84 GLN A C 1
ATOM 637 O O . GLN A 1 84 ? -4.639 -12.950 0.551 1.00 91.44 84 GLN A O 1
ATOM 642 N N . GLU A 1 85 ? -2.717 -12.631 -0.554 1.00 92.44 85 GLU A N 1
ATOM 643 C CA . GLU A 1 85 ? -1.959 -12.141 0.600 1.00 92.44 85 GLU A CA 1
ATOM 644 C C . GLU A 1 85 ? -2.430 -10.764 1.110 1.00 92.44 85 GLU A C 1
ATOM 646 O O . GLU A 1 85 ? -2.201 -10.454 2.279 1.00 92.44 85 GLU A O 1
ATOM 651 N N . VAL A 1 86 ? -3.096 -9.934 0.288 1.00 92.75 86 VAL A N 1
ATOM 652 C CA . VAL A 1 86 ? -3.628 -8.627 0.736 1.00 92.75 86 VAL A CA 1
ATOM 653 C C . VAL A 1 86 ? -5.090 -8.658 1.165 1.00 92.75 86 VAL A C 1
ATOM 655 O O . VAL A 1 86 ? -5.512 -7.760 1.893 1.00 92.75 86 VAL A O 1
ATOM 658 N N . ILE A 1 87 ? -5.848 -9.685 0.763 1.00 93.31 87 ILE A N 1
ATOM 659 C CA . ILE A 1 87 ? -7.277 -9.841 1.095 1.00 93.31 87 ILE A CA 1
ATOM 660 C C . ILE A 1 87 ? -7.557 -9.667 2.599 1.00 93.31 87 ILE A C 1
ATOM 662 O O . ILE A 1 87 ? -8.523 -8.982 2.937 1.00 93.31 87 ILE A O 1
ATOM 666 N N . PRO A 1 88 ? -6.737 -10.198 3.529 1.00 93.94 88 PRO A N 1
ATOM 667 C CA . PRO A 1 88 ? -6.998 -10.031 4.956 1.00 93.94 88 PRO A CA 1
ATOM 668 C C . PRO A 1 88 ? -6.958 -8.579 5.450 1.00 93.94 88 PRO A C 1
ATOM 670 O O . PRO A 1 88 ? -7.527 -8.291 6.501 1.00 93.94 88 PRO A O 1
ATOM 673 N N . TYR A 1 89 ? -6.298 -7.674 4.720 1.00 95.56 89 TYR A N 1
ATOM 674 C CA . TYR A 1 89 ? -6.069 -6.291 5.143 1.00 95.56 89 TYR A CA 1
ATOM 675 C C . TYR A 1 89 ? -7.030 -5.282 4.513 1.00 95.56 89 TYR A C 1
ATOM 677 O O . TYR A 1 89 ? -6.967 -4.109 4.870 1.00 95.56 89 TYR A O 1
ATOM 685 N N . VAL A 1 90 ? -7.894 -5.682 3.578 1.00 95.88 90 VAL A N 1
ATOM 686 C CA . VAL A 1 90 ? -8.736 -4.756 2.802 1.00 95.88 90 VAL A CA 1
ATOM 687 C C . VAL A 1 90 ? -10.209 -5.150 2.856 1.00 95.88 90 VAL A C 1
ATOM 689 O O . VAL A 1 90 ? -10.554 -6.304 3.099 1.00 95.88 90 VAL A O 1
ATOM 692 N N . THR A 1 91 ? -11.089 -4.171 2.658 1.00 95.75 91 THR A N 1
ATOM 693 C CA . THR A 1 91 ? -12.549 -4.386 2.574 1.00 95.75 91 THR A CA 1
ATOM 694 C C . THR A 1 91 ? -13.058 -4.523 1.140 1.00 95.75 91 THR A C 1
ATOM 696 O O . THR A 1 91 ? -14.165 -5.008 0.932 1.00 95.75 91 THR A O 1
ATOM 699 N N . TRP A 1 92 ? -12.271 -4.090 0.154 1.00 92.19 92 TRP A N 1
ATOM 700 C CA . TRP A 1 92 ? -12.638 -4.145 -1.258 1.00 92.19 92 TRP A CA 1
ATOM 701 C C . TRP A 1 92 ? -12.217 -5.462 -1.914 1.00 92.19 92 TRP A C 1
ATOM 703 O O . TRP A 1 92 ? -11.250 -6.110 -1.505 1.00 92.19 92 TRP A O 1
ATOM 713 N N . ASP A 1 93 ? -12.940 -5.820 -2.974 1.00 87.00 93 ASP A N 1
ATOM 714 C CA . ASP A 1 93 ? -12.673 -7.004 -3.784 1.00 87.00 93 ASP A CA 1
ATOM 715 C C . ASP A 1 93 ? -11.366 -6.893 -4.587 1.00 87.00 93 ASP A C 1
ATOM 717 O O . ASP A 1 93 ? -10.694 -5.860 -4.632 1.00 87.00 93 ASP A O 1
ATOM 721 N N . VAL A 1 94 ? -10.984 -7.995 -5.235 1.00 80.06 94 VAL A N 1
ATOM 722 C CA . VAL A 1 94 ? -9.753 -8.085 -6.023 1.00 80.06 94 VAL A CA 1
ATOM 723 C C . VAL A 1 94 ? -9.722 -7.039 -7.137 1.00 80.06 94 VAL A C 1
ATOM 725 O O . VAL A 1 94 ? -10.522 -7.081 -8.068 1.00 80.06 94 VAL A O 1
ATOM 728 N N . ALA A 1 95 ? -8.732 -6.151 -7.077 1.00 76.62 95 ALA A N 1
ATOM 729 C CA . ALA A 1 95 ? -8.426 -5.188 -8.124 1.00 76.62 95 ALA A CA 1
ATOM 730 C C . ALA A 1 95 ? -6.940 -5.291 -8.476 1.00 76.62 95 ALA A C 1
ATOM 732 O O . ALA A 1 95 ? -6.089 -4.656 -7.846 1.00 76.62 95 ALA A O 1
ATOM 733 N N . VAL A 1 96 ? -6.634 -6.146 -9.454 1.00 79.31 96 VAL A N 1
ATOM 734 C CA . VAL A 1 96 ? -5.277 -6.257 -9.996 1.00 79.31 96 VAL A CA 1
ATOM 735 C C . VAL A 1 96 ? -5.015 -5.061 -10.889 1.00 79.31 96 VAL A C 1
ATOM 737 O O . VAL A 1 96 ? -5.737 -4.824 -11.857 1.00 79.31 96 VAL A O 1
ATOM 740 N N . GLU A 1 97 ? -3.971 -4.318 -10.555 1.00 77.06 97 GLU A N 1
ATOM 741 C CA . GLU A 1 97 ? -3.570 -3.133 -11.298 1.00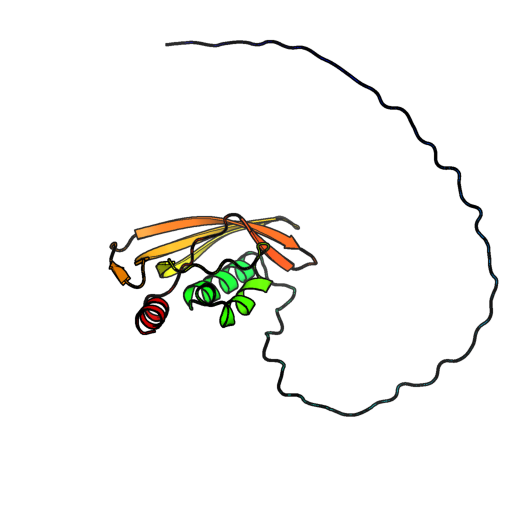 77.06 97 GLU A CA 1
ATOM 742 C C . GLU A 1 97 ? -2.369 -3.457 -12.186 1.00 77.06 97 GLU A C 1
ATOM 744 O O . GLU A 1 97 ? -1.368 -4.011 -11.728 1.00 77.06 97 GLU A O 1
ATOM 749 N N . ALA A 1 98 ? -2.495 -3.135 -13.477 1.00 79.25 98 ALA A N 1
ATOM 750 C CA . ALA A 1 98 ? -1.408 -3.267 -14.446 1.00 79.25 98 ALA A CA 1
ATOM 751 C C . ALA A 1 98 ? -0.395 -2.114 -14.331 1.00 79.25 98 ALA A C 1
ATOM 753 O O . ALA A 1 98 ? 0.799 -2.310 -14.563 1.00 79.25 98 ALA A O 1
ATOM 754 N N . ASP A 1 99 ? -0.879 -0.934 -13.939 1.00 89.88 99 ASP A N 1
ATOM 755 C CA . ASP A 1 99 ? -0.068 0.252 -13.693 1.00 89.88 99 ASP A CA 1
ATOM 756 C C . ASP A 1 99 ? 0.236 0.383 -12.198 1.00 89.88 99 ASP A C 1
ATOM 758 O O . ASP A 1 99 ? -0.564 -0.004 -11.348 1.00 89.88 99 ASP A O 1
ATOM 762 N N . ALA A 1 100 ? 1.404 0.931 -11.865 1.00 94.75 100 ALA A N 1
ATOM 763 C CA . ALA A 1 100 ? 1.826 1.082 -10.476 1.00 94.75 100 ALA A CA 1
ATOM 764 C C . ALA A 1 100 ? 2.722 2.306 -10.279 1.00 94.75 100 ALA A C 1
ATOM 766 O O . ALA A 1 100 ? 3.488 2.698 -11.159 1.00 94.75 100 ALA A O 1
ATOM 767 N N . HIS A 1 101 ? 2.706 2.880 -9.082 1.00 96.81 101 HIS A N 1
ATOM 768 C CA . HIS A 1 101 ? 3.746 3.806 -8.654 1.00 96.81 101 HIS A CA 1
ATOM 769 C C . HIS A 1 101 ? 4.960 3.035 -8.150 1.00 96.81 101 HIS A C 1
ATOM 771 O O . HIS A 1 101 ? 4.836 2.096 -7.366 1.00 96.81 101 HIS A O 1
ATOM 777 N N . ILE A 1 102 ? 6.147 3.466 -8.568 1.00 97.69 102 ILE A N 1
ATOM 778 C CA . ILE A 1 102 ? 7.404 2.912 -8.080 1.00 97.69 102 ILE A CA 1
ATOM 779 C C . ILE A 1 102 ? 7.870 3.776 -6.920 1.00 97.69 102 ILE A C 1
ATOM 781 O O . ILE A 1 102 ? 8.093 4.978 -7.082 1.00 97.69 102 ILE A O 1
ATOM 785 N N . VAL A 1 103 ? 8.031 3.159 -5.757 1.00 98.00 103 VAL A N 1
ATOM 786 C CA . VAL A 1 103 ? 8.459 3.814 -4.523 1.00 98.00 103 VAL A CA 1
ATOM 787 C C . VAL A 1 103 ? 9.793 3.259 -4.037 1.00 98.00 103 VAL A C 1
ATOM 789 O O . VAL A 1 103 ? 10.099 2.077 -4.219 1.00 98.00 103 VAL A O 1
ATOM 792 N N . SER A 1 104 ? 10.611 4.115 -3.426 1.00 97.75 104 SER A N 1
ATOM 793 C CA . SER A 1 104 ? 11.842 3.701 -2.746 1.00 97.75 104 SER A CA 1
ATOM 794 C C . SER A 1 104 ? 11.576 3.239 -1.317 1.00 97.75 104 SER A C 1
ATOM 796 O O . SER A 1 104 ? 12.222 2.302 -0.855 1.00 97.75 104 SER A O 1
ATOM 798 N N . ASP A 1 105 ? 10.626 3.877 -0.634 1.00 97.62 105 ASP A N 1
ATOM 799 C CA . ASP A 1 105 ? 10.191 3.528 0.715 1.00 97.62 105 ASP A CA 1
ATOM 800 C C . ASP A 1 105 ? 8.751 3.996 0.990 1.00 97.62 105 ASP A C 1
ATOM 802 O O . ASP A 1 105 ? 8.113 4.682 0.180 1.00 97.62 105 ASP A O 1
ATOM 806 N N . PHE A 1 106 ? 8.242 3.600 2.155 1.00 98.06 106 PHE A N 1
ATOM 807 C CA . PHE A 1 106 ? 7.024 4.138 2.740 1.00 98.06 106 PHE A CA 1
ATOM 808 C C . PHE A 1 106 ? 7.181 4.258 4.259 1.00 98.06 106 PHE A C 1
ATOM 810 O O . PHE A 1 106 ? 7.950 3.526 4.887 1.00 98.06 106 PHE A O 1
ATOM 817 N N . LYS A 1 107 ? 6.429 5.173 4.871 1.00 98.00 107 LYS A N 1
ATOM 818 C CA . LYS A 1 107 ? 6.443 5.403 6.316 1.00 98.00 107 LYS A CA 1
ATOM 819 C C . LYS A 1 107 ? 5.051 5.714 6.839 1.00 98.00 107 LYS A C 1
ATOM 821 O O . LYS A 1 107 ? 4.403 6.645 6.372 1.00 98.00 107 LYS A O 1
ATOM 826 N N . ILE A 1 108 ? 4.636 5.012 7.889 1.00 97.56 108 ILE A N 1
ATOM 827 C CA . ILE A 1 108 ? 3.430 5.368 8.641 1.00 97.56 108 ILE A CA 1
ATOM 828 C C . ILE A 1 108 ? 3.778 6.492 9.617 1.00 97.56 108 ILE A C 1
ATOM 830 O O . ILE A 1 108 ? 4.607 6.309 10.512 1.00 97.56 108 ILE A O 1
ATOM 834 N N . VAL A 1 109 ? 3.168 7.663 9.435 1.00 93.69 109 VAL A N 1
ATOM 835 C CA . VAL A 1 109 ? 3.515 8.883 10.189 1.00 93.69 109 VAL A CA 1
ATOM 836 C C . VAL A 1 109 ? 2.507 9.244 11.268 1.00 93.69 109 VAL A C 1
ATOM 838 O O . VAL A 1 109 ? 2.879 9.885 12.246 1.00 93.69 109 VAL A O 1
ATOM 841 N N . ASN A 1 110 ? 1.251 8.830 11.120 1.00 85.62 110 ASN A N 1
ATOM 842 C CA . ASN A 1 110 ? 0.213 9.082 12.111 1.00 85.62 110 ASN A CA 1
ATOM 843 C C . ASN A 1 110 ? -0.821 7.953 12.104 1.00 85.62 110 ASN A C 1
ATOM 845 O O . ASN A 1 110 ? -1.081 7.356 11.061 1.00 85.62 110 ASN A O 1
ATOM 849 N N . SER A 1 111 ? -1.413 7.695 13.266 1.00 89.56 111 SER A N 1
ATOM 850 C CA . SER A 1 111 ? -2.560 6.811 13.437 1.00 89.56 111 SER A CA 1
ATOM 851 C C . SER A 1 111 ? -3.451 7.391 14.528 1.00 89.56 111 SER A C 1
ATOM 853 O O . SER A 1 111 ? -3.041 7.474 15.684 1.00 89.56 111 SER A O 1
ATOM 855 N N . MET A 1 112 ? -4.665 7.789 14.163 1.00 93.00 112 MET A N 1
ATOM 856 C CA . MET A 1 112 ? -5.715 8.164 15.110 1.00 93.00 112 MET A CA 1
ATOM 857 C C . MET A 1 112 ? -6.783 7.081 15.077 1.00 93.00 112 MET A C 1
ATOM 859 O O . MET A 1 112 ? -7.287 6.783 13.999 1.00 93.00 112 MET A O 1
ATOM 863 N N . GLN A 1 113 ? -7.127 6.499 16.223 1.00 94.31 113 GLN A N 1
ATOM 864 C CA . GLN A 1 113 ? -8.071 5.381 16.287 1.00 94.31 113 GLN A CA 1
ATOM 865 C C . GLN A 1 113 ? -9.144 5.585 17.358 1.00 94.31 113 GLN A C 1
ATOM 867 O O . GLN A 1 113 ? -8.885 6.184 18.404 1.00 94.31 113 GLN A O 1
ATOM 872 N N . THR A 1 114 ? -10.328 5.050 17.084 1.00 94.50 114 THR A N 1
ATOM 873 C CA . THR A 1 114 ? -11.381 4.723 18.049 1.00 94.50 114 THR A CA 1
ATOM 874 C C . THR A 1 114 ? -11.414 3.198 18.237 1.00 94.50 114 THR A C 1
ATOM 876 O O . THR A 1 114 ? -10.468 2.501 17.862 1.00 94.50 114 THR A O 1
ATOM 879 N N . GLU A 1 115 ? -12.471 2.658 18.846 1.00 94.06 115 GLU A N 1
ATOM 880 C CA . GLU A 1 115 ? -12.642 1.205 18.987 1.00 94.06 115 GLU A CA 1
ATOM 881 C C . GLU A 1 115 ? -12.935 0.501 17.651 1.00 94.06 115 GLU A C 1
ATOM 883 O O . GLU A 1 115 ? -12.519 -0.646 17.467 1.00 94.06 115 GLU A O 1
ATOM 888 N N . GLU A 1 116 ? -13.603 1.192 16.719 1.00 96.25 116 GLU A N 1
ATOM 889 C CA . GLU A 1 116 ? -14.140 0.614 15.476 1.00 96.25 116 GLU A CA 1
ATOM 890 C C . GLU A 1 116 ? -13.597 1.263 14.191 1.00 96.25 116 GLU A C 1
ATOM 892 O O . GLU A 1 116 ? -13.629 0.638 13.133 1.00 96.25 116 GLU A O 1
ATOM 897 N N . ASP A 1 117 ? -13.043 2.477 14.265 1.00 97.38 117 ASP A N 1
ATOM 898 C CA . ASP A 1 117 ? -12.496 3.211 13.119 1.00 97.38 117 ASP A CA 1
ATOM 899 C C . ASP A 1 117 ? -11.062 3.686 13.391 1.00 97.38 117 ASP A C 1
ATOM 901 O O . ASP A 1 117 ? -10.676 3.976 14.525 1.00 97.38 117 ASP A O 1
ATOM 905 N N . ALA A 1 118 ? -10.271 3.854 12.333 1.00 97.75 118 ALA A N 1
ATOM 906 C CA . ALA A 1 118 ? -8.982 4.528 12.416 1.00 97.75 118 ALA A CA 1
ATOM 907 C C . ALA A 1 118 ? -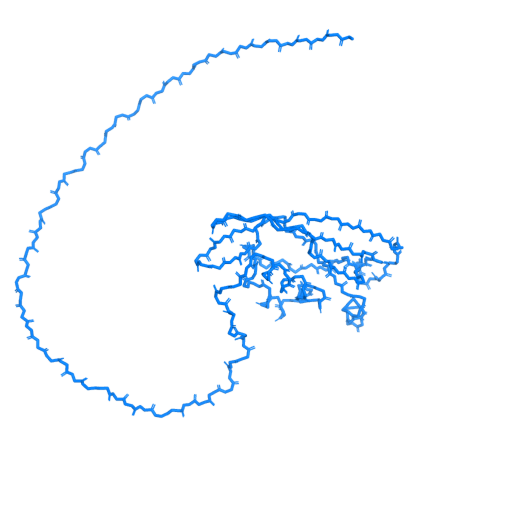8.661 5.331 11.152 1.00 97.75 118 ALA A C 1
ATOM 909 O O . ALA A 1 118 ? -9.112 5.009 10.058 1.00 97.75 118 ALA A O 1
ATOM 910 N N . ASN A 1 119 ? -7.845 6.371 11.305 1.00 98.06 119 ASN A N 1
ATOM 911 C CA . ASN A 1 119 ? -7.219 7.104 10.212 1.00 98.06 119 ASN A CA 1
ATOM 912 C C . ASN A 1 119 ? -5.704 6.931 10.310 1.00 98.06 119 ASN A C 1
ATOM 914 O O . ASN A 1 119 ? -5.101 7.337 11.306 1.00 98.06 119 ASN A O 1
ATOM 918 N N . VAL A 1 120 ? -5.093 6.354 9.279 1.00 98.25 120 VAL A N 1
ATOM 919 C CA . VAL A 1 120 ? -3.656 6.077 9.212 1.00 98.25 120 VAL A CA 1
ATOM 920 C C . VAL A 1 120 ? -3.049 6.833 8.037 1.00 98.25 120 VAL A C 1
ATOM 922 O O . VAL A 1 120 ? -3.450 6.639 6.893 1.00 98.25 120 VAL A O 1
ATOM 925 N N . ALA A 1 121 ? -2.076 7.699 8.314 1.00 98.12 121 ALA A N 1
ATOM 926 C CA . ALA A 1 121 ? -1.369 8.455 7.286 1.00 98.12 121 ALA A CA 1
ATOM 927 C C . ALA A 1 121 ? -0.069 7.746 6.894 1.00 98.12 121 ALA A C 1
ATOM 929 O O . ALA A 1 121 ? 0.775 7.460 7.753 1.00 98.12 121 ALA A O 1
ATOM 930 N N . VAL A 1 122 ? 0.100 7.510 5.595 1.00 98.38 122 VAL A N 1
ATOM 931 C CA . VAL A 1 122 ? 1.285 6.897 4.995 1.00 98.38 122 VAL A CA 1
ATOM 932 C C . VAL A 1 122 ? 1.947 7.903 4.067 1.00 98.38 122 VAL A C 1
ATOM 934 O O . VAL A 1 122 ? 1.290 8.520 3.232 1.00 98.38 122 VAL A O 1
ATOM 937 N N . VAL A 1 123 ? 3.255 8.067 4.222 1.00 98.19 123 VAL A N 1
ATOM 938 C CA . VAL A 1 123 ? 4.103 8.823 3.303 1.00 98.19 123 VAL A CA 1
ATOM 939 C C . VAL A 1 123 ? 4.803 7.829 2.396 1.00 98.19 123 VAL A C 1
ATOM 941 O O . VAL A 1 123 ? 5.468 6.926 2.896 1.00 98.19 123 VAL A O 1
ATOM 944 N N . TYR A 1 124 ? 4.673 8.004 1.089 1.00 98.12 124 TYR A N 1
ATOM 945 C CA . TYR A 1 124 ? 5.382 7.230 0.077 1.00 98.12 124 TYR A CA 1
ATOM 946 C C . TYR A 1 124 ? 6.440 8.104 -0.580 1.00 98.12 124 TYR A C 1
ATOM 948 O O . TYR A 1 124 ? 6.120 9.207 -1.025 1.00 98.12 124 TYR A O 1
ATOM 956 N N . THR A 1 125 ? 7.668 7.605 -0.708 1.00 98.06 125 THR A N 1
ATOM 957 C CA . THR A 1 125 ? 8.688 8.263 -1.535 1.00 98.06 125 THR A CA 1
ATOM 958 C C . THR A 1 125 ? 8.650 7.650 -2.926 1.00 98.06 125 THR A C 1
ATOM 960 O O . THR A 1 125 ? 9.176 6.560 -3.154 1.00 98.06 125 THR A O 1
ATOM 963 N N . LYS A 1 126 ? 7.977 8.328 -3.855 1.00 97.50 126 LYS A N 1
ATOM 964 C CA . LYS A 1 126 ? 7.870 7.932 -5.259 1.00 97.50 126 LYS A CA 1
ATOM 965 C C . LYS A 1 126 ? 9.156 8.276 -5.995 1.00 97.50 126 LYS A C 1
ATOM 967 O O . LYS A 1 126 ? 9.727 9.340 -5.794 1.00 97.50 126 LYS A O 1
ATOM 972 N N . VAL A 1 127 ? 9.590 7.370 -6.858 1.00 97.81 127 VAL A N 1
ATOM 973 C CA . VAL A 1 127 ? 10.777 7.528 -7.713 1.00 97.81 127 VAL A CA 1
ATOM 974 C C . VAL A 1 127 ? 10.486 7.203 -9.178 1.00 97.81 127 VAL A C 1
ATOM 976 O O . VAL A 1 127 ? 11.331 7.398 -10.040 1.00 97.81 127 VAL A O 1
ATOM 979 N N . GLY A 1 128 ? 9.294 6.689 -9.482 1.00 97.12 128 GLY A N 1
ATOM 980 C CA . GLY A 1 128 ? 8.899 6.367 -10.845 1.00 97.12 128 GLY A CA 1
ATOM 981 C C . GLY A 1 128 ? 7.459 5.889 -10.941 1.00 97.12 128 GLY A C 1
ATOM 982 O O . GLY A 1 128 ? 6.705 5.883 -9.964 1.00 97.12 128 GLY A O 1
ATOM 983 N N . LYS A 1 129 ? 7.088 5.430 -12.129 1.00 96.44 129 LYS A N 1
ATOM 984 C CA . LYS A 1 129 ? 5.844 4.701 -12.386 1.00 96.44 129 LYS A CA 1
ATOM 985 C C . LYS A 1 129 ? 6.091 3.564 -13.373 1.00 96.44 129 LYS A C 1
ATOM 987 O O . LYS A 1 129 ? 6.954 3.662 -14.241 1.00 96.44 129 LYS A O 1
ATOM 992 N N . LEU A 1 130 ? 5.345 2.484 -13.207 1.00 95.12 130 LEU A N 1
ATOM 993 C CA . LEU A 1 130 ? 5.173 1.434 -14.194 1.00 95.12 130 LEU A CA 1
ATOM 994 C C . LEU A 1 130 ? 3.899 1.765 -14.968 1.00 95.12 130 LEU A C 1
ATOM 996 O O . LEU A 1 130 ? 2.830 1.839 -14.367 1.00 95.12 130 LEU A O 1
ATOM 1000 N N . PHE A 1 131 ? 4.034 1.992 -16.268 1.00 93.44 131 PHE A N 1
ATOM 1001 C CA . PHE A 1 131 ? 2.921 2.303 -17.155 1.00 93.44 131 PHE A CA 1
ATOM 1002 C C . PHE A 1 131 ? 3.097 1.539 -18.463 1.00 93.44 131 PHE A C 1
ATOM 1004 O O . PHE A 1 131 ? 4.180 1.579 -19.052 1.00 93.44 131 PHE A O 1
ATOM 1011 N N . GLU A 1 132 ? 2.075 0.792 -18.885 1.00 90.50 132 GLU A N 1
ATOM 1012 C CA . GLU A 1 132 ? 2.109 -0.010 -20.124 1.00 90.50 132 GLU A CA 1
ATOM 1013 C C . GLU A 1 132 ? 3.365 -0.906 -20.241 1.00 90.50 132 GLU A C 1
ATOM 1015 O O . GLU A 1 132 ? 4.010 -1.006 -21.289 1.00 90.50 132 GLU A O 1
ATOM 1020 N N . GLY A 1 133 ? 3.768 -1.530 -19.128 1.00 90.25 133 GLY A N 1
ATOM 1021 C CA . GLY A 1 133 ? 4.946 -2.405 -19.081 1.00 90.25 133 GLY A CA 1
ATOM 1022 C C . GLY A 1 133 ? 6.293 -1.679 -19.189 1.00 90.25 133 GLY A C 1
ATOM 1023 O O . GLY A 1 133 ? 7.323 -2.326 -19.368 1.00 90.25 133 GLY A O 1
ATOM 1024 N N . LYS A 1 134 ? 6.325 -0.348 -19.068 1.00 93.94 134 LYS A N 1
ATOM 1025 C CA . LYS A 1 134 ? 7.551 0.459 -19.077 1.00 93.94 134 LYS A CA 1
ATOM 1026 C C . LYS A 1 134 ? 7.752 1.156 -17.742 1.00 93.94 134 LYS A C 1
ATOM 1028 O O . LYS A 1 134 ? 6.811 1.652 -17.131 1.00 93.94 134 LYS A O 1
ATOM 1033 N N . ILE A 1 135 ? 9.005 1.200 -17.300 1.00 96.25 135 ILE A N 1
ATOM 1034 C CA . ILE A 1 135 ? 9.407 1.971 -16.123 1.00 96.25 135 ILE A CA 1
ATOM 1035 C C . ILE A 1 135 ? 9.755 3.384 -16.582 1.00 96.25 135 ILE A C 1
ATOM 1037 O O . ILE A 1 135 ? 10.685 3.567 -17.367 1.00 96.25 135 ILE A O 1
ATOM 1041 N N . GLU A 1 136 ? 9.028 4.366 -16.064 1.00 96.38 136 GLU A N 1
ATOM 1042 C CA . GLU A 1 136 ? 9.303 5.788 -16.242 1.00 96.38 136 GLU A CA 1
ATOM 1043 C C . GLU A 1 136 ? 9.845 6.370 -14.933 1.00 96.38 136 GLU A C 1
ATOM 1045 O O . GLU A 1 136 ? 9.221 6.236 -13.877 1.00 96.38 136 GLU A O 1
ATOM 1050 N N . ASP A 1 137 ? 11.008 7.016 -15.004 1.00 93.56 137 ASP A N 1
ATOM 1051 C CA . ASP A 1 137 ? 11.555 7.817 -13.908 1.00 93.56 137 ASP A CA 1
ATOM 1052 C C . ASP A 1 137 ? 10.818 9.161 -13.862 1.00 93.56 137 ASP A C 1
ATOM 1054 O O . ASP A 1 137 ? 10.656 9.824 -14.889 1.00 93.56 137 ASP A O 1
ATOM 1058 N N . ILE A 1 138 ? 10.347 9.545 -12.679 1.00 92.12 138 ILE A N 1
ATOM 1059 C CA 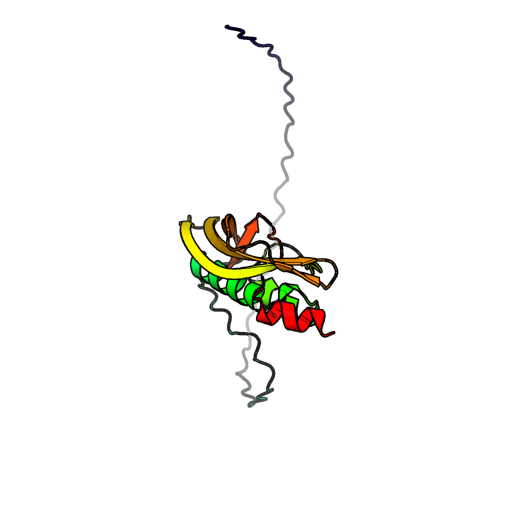. ILE A 1 138 ? 9.623 10.806 -12.460 1.00 92.12 138 ILE A CA 1
ATOM 1060 C C . ILE A 1 138 ? 10.378 11.754 -11.518 1.00 92.12 138 ILE A C 1
ATOM 1062 O O . ILE A 1 138 ? 9.868 12.823 -11.185 1.00 92.12 138 ILE A O 1
ATOM 1066 N N . GLY A 1 139 ? 11.587 11.380 -11.090 1.00 90.44 139 GLY A N 1
ATOM 1067 C CA . GLY A 1 139 ? 12.297 12.013 -9.988 1.00 90.44 139 GLY A CA 1
ATOM 1068 C C . GLY A 1 139 ? 11.733 11.620 -8.619 1.00 90.44 139 GLY A C 1
ATOM 1069 O O . GLY A 1 139 ? 10.654 11.040 -8.499 1.00 90.44 139 GLY A O 1
ATOM 1070 N N . ALA A 1 140 ? 12.486 11.928 -7.562 1.00 94.62 140 ALA A N 1
ATOM 1071 C CA . ALA A 1 140 ? 12.060 11.650 -6.195 1.00 94.62 140 ALA A CA 1
ATOM 1072 C C . ALA A 1 140 ? 11.013 12.673 -5.727 1.00 94.62 140 ALA A C 1
ATOM 1074 O O . ALA A 1 140 ? 11.311 13.864 -5.616 1.00 94.62 140 ALA A O 1
ATOM 1075 N N . THR A 1 141 ? 9.807 12.206 -5.411 1.00 96.69 141 THR A N 1
ATOM 1076 C CA . THR A 1 141 ? 8.737 13.007 -4.799 1.00 96.69 141 THR A CA 1
ATOM 1077 C C . THR A 1 141 ? 8.139 12.275 -3.602 1.00 96.69 141 THR A C 1
ATOM 1079 O O . THR A 1 141 ? 8.248 11.056 -3.484 1.00 96.69 141 THR A O 1
ATOM 1082 N N . SER A 1 142 ? 7.503 13.008 -2.690 1.00 95.81 142 SER A N 1
ATOM 1083 C CA . SER A 1 142 ? 6.818 12.414 -1.540 1.00 95.81 142 SER A CA 1
ATOM 1084 C C . SER A 1 142 ? 5.329 12.699 -1.603 1.00 95.81 142 SER A C 1
ATOM 1086 O O . SER A 1 142 ? 4.925 13.856 -1.705 1.00 95.81 142 SER A O 1
ATOM 1088 N N . ASP A 1 143 ? 4.533 11.647 -1.452 1.00 94.94 143 ASP A N 1
ATOM 1089 C CA . ASP A 1 143 ? 3.077 11.723 -1.436 1.00 94.94 143 ASP A CA 1
ATOM 1090 C C . ASP A 1 143 ? 2.559 11.235 -0.086 1.00 94.94 143 ASP A C 1
ATOM 1092 O O . ASP A 1 143 ? 3.015 10.213 0.429 1.00 94.94 143 ASP A O 1
ATOM 1096 N N . ILE A 1 144 ? 1.590 11.952 0.483 1.00 96.56 144 ILE A N 1
ATOM 1097 C CA . ILE A 1 144 ? 0.934 11.562 1.733 1.00 96.56 144 ILE A CA 1
ATOM 1098 C C . ILE A 1 144 ? -0.481 11.102 1.415 1.00 96.56 144 ILE A C 1
ATOM 1100 O O . ILE A 1 144 ? -1.263 11.853 0.833 1.00 96.56 144 ILE A O 1
ATOM 1104 N N . VAL A 1 145 ? -0.817 9.887 1.837 1.00 97.38 145 VAL A N 1
ATOM 1105 C CA . VAL A 1 145 ? -2.159 9.319 1.708 1.00 97.38 145 VAL A CA 1
ATOM 1106 C C . VAL A 1 145 ? -2.684 8.985 3.096 1.00 97.38 145 VAL A C 1
ATOM 1108 O O . VAL A 1 145 ? -2.027 8.288 3.869 1.00 97.38 145 VAL A O 1
ATOM 1111 N N . THR A 1 146 ? -3.873 9.489 3.415 1.00 97.69 146 THR A N 1
ATOM 1112 C CA . THR A 1 146 ? -4.578 9.145 4.652 1.00 97.69 146 THR A CA 1
ATOM 1113 C C . THR A 1 146 ? -5.631 8.099 4.346 1.00 97.69 146 THR A C 1
ATOM 1115 O O . THR A 1 146 ? -6.557 8.353 3.576 1.00 97.69 146 THR A O 1
ATOM 1118 N N . TYR A 1 147 ? -5.497 6.942 4.980 1.00 98.19 147 TYR A N 1
ATOM 1119 C CA . TYR A 1 147 ? -6.420 5.830 4.855 1.00 98.19 147 TYR A CA 1
ATOM 1120 C C . TYR A 1 147 ? -7.353 5.758 6.051 1.00 98.19 147 TYR A C 1
ATOM 1122 O O . TYR A 1 147 ? -6.912 5.813 7.198 1.00 98.19 147 TYR A O 1
ATOM 1130 N N . LYS A 1 148 ? -8.634 5.553 5.771 1.00 98.12 148 LYS A N 1
ATOM 1131 C CA . LYS A 1 148 ? -9.623 5.092 6.728 1.00 98.12 148 LYS A CA 1
ATOM 1132 C C . LYS A 1 148 ? -9.542 3.572 6.840 1.00 98.12 148 LYS A C 1
ATOM 1134 O O . LYS A 1 148 ? -9.612 2.867 5.831 1.00 98.12 148 LYS A O 1
ATOM 1139 N N . LEU A 1 149 ? -9.433 3.080 8.066 1.00 97.94 149 LEU A N 1
ATOM 1140 C CA . LEU A 1 149 ? -9.578 1.677 8.425 1.00 97.94 149 LEU A CA 1
ATOM 1141 C C . LEU A 1 149 ? -10.838 1.501 9.272 1.00 97.94 149 LEU A C 1
ATOM 1143 O O . LEU A 1 149 ? -11.225 2.404 10.015 1.00 97.94 149 LEU A O 1
ATOM 1147 N N . VAL A 1 150 ? -11.445 0.326 9.165 1.00 97.69 150 VAL A N 1
ATOM 1148 C CA . VAL A 1 150 ? -12.607 -0.103 9.950 1.00 97.69 150 VAL A CA 1
ATOM 1149 C C . VAL A 1 150 ? -12.317 -1.456 10.582 1.00 97.69 150 VAL A C 1
ATOM 1151 O O . VAL A 1 150 ? -11.519 -2.236 10.053 1.00 97.69 150 VAL A O 1
ATOM 1154 N N . LYS A 1 151 ? -12.941 -1.737 11.722 1.00 96.38 151 LYS A N 1
ATOM 1155 C CA . LYS A 1 151 ? -12.824 -3.023 12.403 1.00 96.38 151 LYS A CA 1
ATOM 1156 C C . LYS A 1 151 ? -13.992 -3.933 12.020 1.00 96.38 151 LYS A C 1
ATOM 1158 O O . LYS A 1 151 ? -15.127 -3.697 12.415 1.00 96.38 151 LYS A O 1
ATOM 1163 N N . GLU A 1 152 ? -13.711 -5.006 11.287 1.00 95.06 152 GLU A N 1
ATOM 1164 C CA . GLU A 1 152 ? -14.692 -6.011 10.868 1.00 95.06 152 GLU A CA 1
ATOM 1165 C C . GLU A 1 152 ? -14.391 -7.360 11.516 1.00 95.06 152 GLU A C 1
ATOM 1167 O O . GLU A 1 152 ? -13.291 -7.896 11.374 1.00 95.06 152 GLU A O 1
ATOM 1172 N N . ALA A 1 153 ? -15.377 -7.929 12.218 1.00 92.38 153 ALA A N 1
ATOM 1173 C CA . ALA A 1 153 ? -15.237 -9.220 12.901 1.00 92.38 153 ALA A CA 1
ATOM 1174 C C . ALA A 1 153 ? -13.949 -9.303 13.753 1.00 92.38 153 ALA A C 1
ATOM 1176 O O . ALA A 1 153 ? -13.212 -10.286 13.703 1.00 92.38 153 ALA A O 1
ATOM 1177 N N . GLY A 1 154 ? -13.654 -8.226 14.490 1.00 92.44 154 GLY A N 1
ATOM 1178 C CA . GLY A 1 154 ? -12.483 -8.121 15.363 1.00 92.44 154 GLY A CA 1
ATOM 1179 C C . GLY A 1 154 ? -11.182 -7.688 14.679 1.00 92.44 154 GLY A C 1
ATOM 1180 O O . GLY A 1 154 ? -10.241 -7.341 15.387 1.00 92.44 154 GLY A O 1
ATOM 1181 N N . ARG A 1 155 ? -11.131 -7.617 13.343 1.00 95.00 155 ARG A N 1
ATOM 1182 C CA . ARG A 1 155 ? -9.906 -7.343 12.576 1.00 95.00 155 ARG A CA 1
ATOM 1183 C C . ARG A 1 155 ? -9.959 -5.996 11.872 1.00 95.00 155 ARG A C 1
ATOM 1185 O O . ARG A 1 155 ? -10.978 -5.627 11.297 1.00 95.00 155 ARG A O 1
ATOM 1192 N N . TRP A 1 156 ? -8.853 -5.263 11.905 1.00 97.00 156 TRP A N 1
ATOM 1193 C CA . TRP A 1 156 ? -8.733 -4.009 11.170 1.00 97.00 156 TRP A CA 1
ATOM 1194 C C . TRP A 1 156 ? -8.543 -4.272 9.683 1.00 97.00 156 TRP A C 1
ATOM 1196 O O . TRP A 1 156 ? -7.758 -5.132 9.292 1.00 97.00 156 TRP A O 1
ATOM 1206 N N . LYS A 1 157 ? -9.240 -3.492 8.863 1.00 97.19 157 LYS A N 1
ATOM 1207 C CA . LYS A 1 157 ? -9.137 -3.531 7.408 1.00 97.19 157 LYS A CA 1
ATOM 1208 C C . LYS A 1 157 ? -9.167 -2.132 6.832 1.00 97.19 157 LYS A C 1
ATOM 1210 O O . LYS A 1 157 ? -9.805 -1.235 7.380 1.00 97.19 157 LYS A O 1
ATOM 1215 N N . ILE A 1 158 ? -8.502 -1.951 5.704 1.00 97.38 158 ILE A N 1
ATOM 1216 C CA . ILE A 1 158 ? -8.490 -0.696 4.969 1.00 97.38 158 ILE A CA 1
ATOM 1217 C C . ILE A 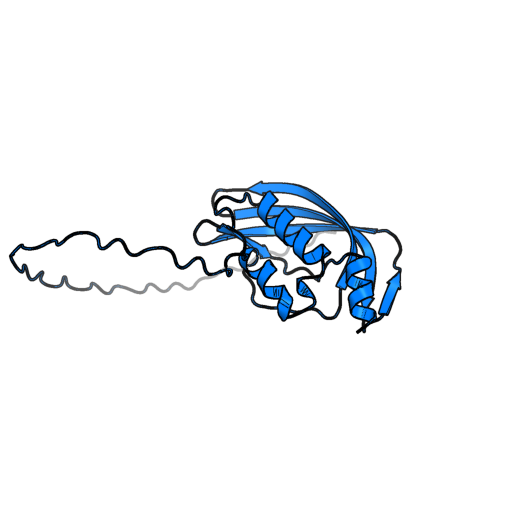1 158 ? -9.812 -0.565 4.219 1.00 97.38 158 ILE A C 1
ATOM 1219 O O . ILE A 1 158 ? -10.231 -1.457 3.478 1.00 97.38 158 ILE A O 1
ATOM 1223 N N . TYR A 1 159 ? -10.479 0.557 4.461 1.00 97.19 159 TYR A N 1
ATOM 1224 C CA . TYR A 1 159 ? -11.773 0.890 3.886 1.00 97.19 159 TYR A CA 1
ATOM 1225 C C . TYR A 1 159 ? -11.643 1.824 2.685 1.00 97.19 159 TYR A C 1
ATOM 1227 O O . TYR A 1 159 ? -12.215 1.567 1.632 1.00 97.19 159 TYR A O 1
ATOM 1235 N N . TYR A 1 160 ? -10.882 2.913 2.826 1.00 95.06 160 TYR A N 1
ATOM 1236 C CA . TYR A 1 160 ? -10.773 3.945 1.791 1.00 95.06 160 TYR A CA 1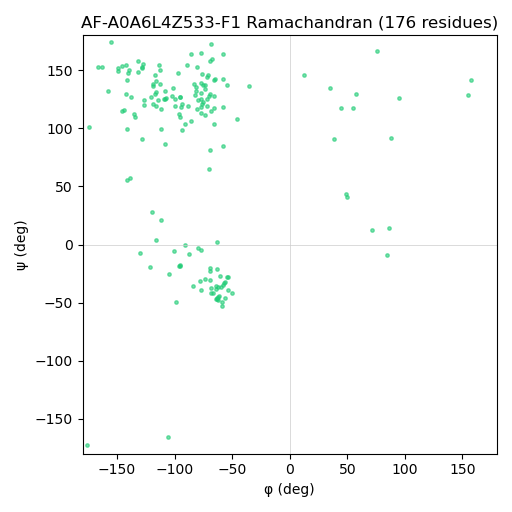
ATOM 1237 C C . TYR A 1 160 ? -9.540 4.843 2.014 1.00 95.06 160 TYR A C 1
ATOM 1239 O O . TYR A 1 160 ? -9.173 5.042 3.167 1.00 95.06 160 TYR A O 1
ATOM 1247 N N . PRO A 1 161 ? -8.936 5.463 0.984 1.00 95.12 161 PRO A N 1
ATOM 1248 C CA . PRO A 1 161 ? -9.154 5.193 -0.434 1.00 95.12 161 PRO A CA 1
ATOM 1249 C C . PRO A 1 161 ? -8.632 3.815 -0.822 1.00 95.12 161 PRO A C 1
ATOM 1251 O O . PRO A 1 161 ? -7.775 3.263 -0.136 1.00 95.12 161 PRO A O 1
ATOM 1254 N N . GLN A 1 162 ? -9.132 3.286 -1.937 1.00 92.06 162 GLN A N 1
ATOM 1255 C CA . GLN A 1 162 ? -8.457 2.197 -2.631 1.00 92.06 162 GLN A CA 1
ATOM 1256 C C . GLN A 1 162 ? -7.223 2.797 -3.321 1.00 92.06 162 GLN A C 1
ATOM 1258 O O . GLN A 1 162 ? -7.384 3.636 -4.213 1.00 92.06 162 GLN A O 1
ATOM 1263 N N . PRO A 1 163 ? -6.001 2.461 -2.881 1.00 89.62 163 PRO A N 1
ATOM 1264 C CA . PRO A 1 163 ? -4.815 3.084 -3.435 1.00 89.62 163 PRO A CA 1
ATOM 1265 C C . PRO A 1 163 ? -4.425 2.444 -4.763 1.00 89.62 163 PRO A C 1
ATOM 1267 O O . PRO A 1 163 ? -4.642 1.237 -4.922 1.00 89.62 163 PRO A O 1
ATOM 1270 N N . PRO A 1 164 ? -3.747 3.189 -5.656 1.00 91.12 164 PRO A N 1
ATOM 1271 C CA . PRO A 1 164 ? -3.005 2.539 -6.722 1.00 91.12 164 PRO A CA 1
ATOM 1272 C C . PRO A 1 164 ? -1.967 1.567 -6.132 1.00 91.12 164 PRO A C 1
ATOM 1274 O O . PRO A 1 164 ? -1.638 1.650 -4.945 1.00 91.12 164 PRO A O 1
ATOM 1277 N N . ALA A 1 165 ? -1.425 0.652 -6.927 1.00 93.88 165 ALA A N 1
ATOM 1278 C CA . ALA A 1 165 ? -0.323 -0.197 -6.485 1.00 93.88 165 ALA A CA 1
ATOM 1279 C C . ALA A 1 165 ? 0.944 0.643 -6.224 1.00 93.88 165 ALA A C 1
ATOM 1281 O O . ALA A 1 165 ? 1.394 1.399 -7.090 1.00 93.88 165 ALA A O 1
ATOM 1282 N N . TYR A 1 166 ? 1.543 0.500 -5.040 1.00 96.19 166 TYR A N 1
ATOM 1283 C CA . TYR A 1 166 ? 2.813 1.128 -4.667 1.00 96.19 166 TYR A CA 1
ATOM 1284 C C . TYR A 1 166 ? 3.894 0.063 -4.517 1.00 96.19 166 TYR A C 1
ATOM 1286 O O . TYR A 1 166 ? 4.005 -0.579 -3.476 1.00 96.19 166 TYR A O 1
ATOM 1294 N N . ILE A 1 167 ? 4.724 -0.106 -5.545 1.00 97.25 167 ILE A N 1
ATOM 1295 C CA . ILE A 1 167 ? 5.681 -1.212 -5.640 1.00 97.25 167 ILE A CA 1
ATOM 1296 C C . ILE A 1 167 ? 7.130 -0.730 -5.583 1.00 97.25 167 ILE A C 1
ATOM 1298 O O . ILE A 1 167 ? 7.467 0.378 -5.992 1.00 97.25 167 ILE A O 1
ATOM 1302 N N . SER A 1 168 ? 8.034 -1.594 -5.137 1.00 97.94 168 SER A N 1
ATOM 1303 C CA . SER A 1 168 ? 9.471 -1.338 -5.232 1.00 97.94 168 SER A CA 1
ATOM 1304 C C . SER A 1 168 ? 9.975 -1.388 -6.678 1.00 97.94 168 SER A C 1
ATOM 1306 O O . SER A 1 168 ? 9.425 -2.088 -7.533 1.00 97.94 168 SER A O 1
ATOM 1308 N N . LEU A 1 169 ? 11.116 -0.745 -6.948 1.00 96.81 169 LEU A N 1
ATOM 1309 C CA . LEU A 1 169 ? 11.793 -0.861 -8.248 1.00 96.81 169 LEU A CA 1
ATOM 1310 C C . LEU A 1 169 ? 12.130 -2.321 -8.604 1.00 96.81 169 LEU A C 1
ATOM 1312 O O . LEU A 1 169 ? 12.106 -2.710 -9.772 1.00 96.81 169 LEU A O 1
ATOM 1316 N N . ASN A 1 170 ? 12.439 -3.147 -7.602 1.00 96.69 170 ASN A N 1
ATOM 1317 C CA . ASN A 1 170 ? 12.723 -4.566 -7.806 1.00 96.69 170 ASN A CA 1
ATOM 1318 C C . ASN A 1 170 ? 11.477 -5.343 -8.232 1.00 96.69 170 ASN A C 1
ATOM 1320 O O . ASN A 1 170 ? 11.574 -6.182 -9.126 1.00 96.69 170 ASN A O 1
ATOM 1324 N N . ALA A 1 171 ? 10.323 -5.060 -7.623 1.00 95.75 171 ALA A N 1
ATOM 1325 C CA . ALA A 1 171 ? 9.049 -5.628 -8.047 1.00 95.75 171 ALA A CA 1
ATOM 1326 C C . ALA A 1 171 ? 8.709 -5.186 -9.480 1.00 95.75 171 ALA A C 1
ATOM 1328 O O . ALA A 1 171 ? 8.478 -6.040 -10.333 1.00 95.75 171 ALA A O 1
ATOM 1329 N N . ALA A 1 172 ? 8.827 -3.890 -9.792 1.00 95.44 172 ALA A N 1
ATOM 1330 C CA . ALA A 1 172 ? 8.577 -3.361 -11.136 1.00 95.44 172 ALA A CA 1
ATOM 1331 C C . ALA A 1 172 ? 9.435 -4.053 -12.212 1.00 95.44 172 ALA A C 1
ATOM 1333 O O . ALA A 1 172 ? 8.927 -4.506 -13.236 1.00 95.44 172 ALA A O 1
ATOM 1334 N N . LYS A 1 173 ? 10.739 -4.231 -11.959 1.00 94.88 173 LYS A N 1
ATOM 1335 C CA . LYS A 1 173 ? 11.656 -4.926 -12.882 1.00 94.88 173 LYS A CA 1
ATOM 1336 C C . LYS A 1 173 ? 11.276 -6.384 -13.152 1.00 94.88 173 LYS A C 1
ATOM 1338 O O . LYS A 1 173 ? 11.651 -6.904 -14.199 1.00 94.88 173 LYS A O 1
ATOM 1343 N N . LYS A 1 174 ? 10.593 -7.066 -12.226 1.00 93.25 174 LYS A N 1
ATOM 1344 C CA . LYS A 1 174 ? 10.105 -8.439 -12.449 1.00 93.25 174 LYS A CA 1
ATOM 1345 C C . LYS A 1 174 ? 8.912 -8.466 -13.404 1.00 93.25 174 LYS A C 1
ATOM 1347 O O . LYS A 1 174 ? 8.756 -9.450 -14.114 1.00 93.25 174 LYS A O 1
ATOM 1352 N N . LEU A 1 175 ? 8.111 -7.402 -13.427 1.00 90.44 175 LEU A N 1
ATOM 1353 C CA . LEU A 1 175 ? 6.920 -7.295 -14.271 1.00 90.44 175 LEU A CA 1
ATOM 1354 C C . LEU A 1 175 ? 7.278 -6.982 -15.726 1.00 90.44 175 LEU A C 1
ATOM 1356 O O . LEU A 1 175 ? 6.720 -7.595 -16.621 1.00 90.44 175 LEU A O 1
ATOM 1360 N N . VAL A 1 176 ? 8.276 -6.123 -15.964 1.00 90.12 176 VAL A N 1
ATOM 1361 C CA . VAL A 1 176 ? 8.749 -5.775 -17.325 1.00 90.12 176 VAL A CA 1
ATOM 1362 C C . VAL A 1 176 ? 9.469 -6.934 -18.034 1.00 90.12 176 VAL A C 1
ATOM 1364 O O . VAL A 1 176 ? 9.629 -6.927 -19.248 1.00 90.12 176 VAL A O 1
ATOM 1367 N N . LYS A 1 177 ? 9.963 -7.922 -17.281 1.00 80.00 177 LYS A N 1
ATOM 1368 C CA . LYS A 1 177 ? 10.708 -9.069 -17.829 1.00 80.00 177 LYS A CA 1
ATOM 1369 C C . LYS A 1 177 ? 9.825 -10.244 -18.262 1.00 80.00 177 LYS A C 1
ATOM 1371 O O . LYS A 1 177 ? 10.377 -11.210 -18.786 1.00 80.00 177 LYS A O 1
ATOM 1376 N N . LYS A 1 178 ? 8.528 -10.204 -17.958 1.00 61.84 178 LYS A N 1
ATOM 1377 C CA . LYS A 1 178 ? 7.559 -11.217 -18.391 1.00 61.84 178 LYS A CA 1
ATOM 1378 C C . LYS A 1 178 ? 7.094 -10.914 -19.809 1.00 61.84 178 LYS A C 1
ATOM 1380 O O . LYS A 1 178 ? 6.889 -11.901 -20.544 1.00 61.84 178 LYS A O 1
#

Solvent-accessible surface area (backbone atoms only — not comparable to full-atom values): 11348 Å² total; per-residue (Å²): 140,89,81,86,80,84,88,83,91,82,88,86,88,79,90,79,81,84,83,86,79,81,86,78,85,85,83,86,78,82,86,84,90,86,80,86,80,81,90,82,86,75,82,84,80,86,68,96,78,78,83,70,71,87,69,65,73,74,56,49,68,64,53,36,51,50,53,44,52,52,42,29,28,64,34,30,45,60,35,79,89,45,32,69,77,49,52,80,36,39,72,69,77,94,72,71,42,86,47,32,40,21,26,82,52,73,44,82,78,46,73,51,72,63,96,52,43,32,42,38,32,35,39,35,36,33,42,28,32,36,51,93,71,37,84,43,78,71,54,83,47,78,49,78,49,67,31,37,30,37,52,55,97,76,34,44,21,40,67,32,72,87,73,79,46,47,18,24,62,71,35,52,57,59,62,58,73,110

pLDDT: mean 79.87, std 21.12, range [35.88, 98.38]

Nearest PDB structures (foldseek):
  6jzf-assembly1_B  TM=6.314E-01  e=4.353E-03  Arabidopsis thaliana
  3i0y-assembly1_B  TM=4.103E-01  e=1.319E-02  Xanthomonas campestris pv. campestris
  7c8z-assembly2_H  TM=4.345E-01  e=3.249E-01  Ralstonia sp.

Radius of gyration: 26.59 Å; Cα contacts (8 Å, |Δi|>4): 264; chains: 1; bounding box: 62×84×50 Å

Secondary structure (DSSP, 8-state):
--------------------PPPPPP---------------------S---S----TT--HHHHHHHHHHHHHTTGGG-HHHHTTTGGGBSSPP---SSEEEEEEEEEEEEEE-SSEEEEEEEEEEEEEEETTEEEEEEEEEEEEEEEEEEETTEEEEEE--PPEEEEHHHHHHHHT-

Mean predicted aligned error: 14.94 Å